Protein AF-A0AAP4CZW7-F1 (afdb_monomer_lite)

Radius of gyration: 19.4 Å; chains: 1; bounding box: 68×41×52 Å

Secondary structure (DSSP, 8-state):
-EEEEE-TTT--EEEEESS---EEETTS-EEE---SSSPEEEEETTPPTTSEEEEEETTEEEEEEPPPPSSTTBEEEEETTS-BPTTEEE-S---EEE----PEEPTTS-EE--SSPPPPEEEEEEEESSHHHHHHHHHHHTSSS-EEEEESS--TT---EEEEEEEEEEEE-GGG-EEEEEEEEE-SSSTT-EE-S--HHHHHTTT--S----HHHHHHHTS----

pLDDT: mean 90.28, std 7.02, range [62.41, 98.06]

Sequence (227 aa):
MLKSWIATHTGLPSFYSTNDIAIETENGRILNRATSTNPTIVSDALAVPGEVTVYLVGGQRVELVRPNASDKRGAVVMNSNGLGASGALLVNNSDETDWKSDVAISEVGYARWSLRKKPISGKSRILALNEASALEVVGVLESVGPVFIGPAVKTENVPLRCVIVNSVSRSRGRLGRVVFDVSWTESLLSASGAIPILRWEDWAHLGAGWQETTYLELLSQIAGMPA

Structure (mmCIF, N/CA/C/O backbone):
data_AF-A0AAP4CZW7-F1
#
_entry.id   AF-A0AAP4CZW7-F1
#
loop_
_atom_site.group_PDB
_atom_site.id
_atom_site.type_symbol
_atom_site.label_atom_id
_atom_site.label_alt_id
_atom_site.label_comp_id
_atom_site.label_asym_id
_atom_site.label_entity_id
_atom_site.label_seq_id
_atom_site.pdbx_PDB_ins_code
_atom_site.Cartn_x
_atom_site.Cartn_y
_atom_site.Cartn_z
_atom_site.occupancy
_atom_site.B_iso_or_equiv
_atom_site.auth_seq_id
_atom_site.auth_comp_id
_atom_site.auth_asym_id
_atom_site.auth_atom_id
_atom_site.pdbx_PDB_model_num
ATOM 1 N N . MET A 1 1 ? -17.762 4.325 20.107 1.00 83.19 1 MET A N 1
ATOM 2 C CA . MET A 1 1 ? -18.385 3.420 19.111 1.00 83.19 1 MET A CA 1
ATOM 3 C C . MET A 1 1 ? -17.310 2.993 18.130 1.00 83.19 1 MET A C 1
ATOM 5 O O . MET A 1 1 ? -16.580 3.873 17.698 1.00 83.19 1 MET A O 1
ATOM 9 N N . LEU A 1 2 ? -17.193 1.697 17.832 1.00 93.06 2 LEU A N 1
ATOM 10 C CA . LEU A 1 2 ? -16.204 1.139 16.904 1.00 93.06 2 LEU A CA 1
ATOM 11 C C . LEU A 1 2 ? -16.888 0.736 15.590 1.00 93.06 2 LEU A C 1
ATOM 13 O O . LEU A 1 2 ? -17.933 0.091 15.626 1.00 93.06 2 LEU A O 1
ATOM 17 N N . LYS A 1 3 ? -16.291 1.099 14.454 1.00 96.50 3 LYS A N 1
ATOM 18 C CA . LYS A 1 3 ? -16.715 0.709 13.107 1.00 96.50 3 LYS A CA 1
ATOM 19 C C . LYS A 1 3 ? -15.524 0.172 12.320 1.00 96.50 3 LYS A C 1
ATOM 21 O O . LYS A 1 3 ? -14.413 0.694 12.427 1.00 96.50 3 LYS A O 1
ATOM 26 N N . SER A 1 4 ? -15.774 -0.855 11.518 1.00 97.25 4 SER A N 1
ATOM 27 C CA . SER A 1 4 ? -14.785 -1.505 10.654 1.00 97.25 4 SER A CA 1
ATOM 28 C C . SER A 1 4 ? -15.462 -1.871 9.339 1.00 97.25 4 SER A C 1
ATOM 30 O O . SER A 1 4 ? -16.533 -2.475 9.363 1.00 97.25 4 SER A O 1
ATOM 32 N N . TRP A 1 5 ? -14.897 -1.472 8.203 1.00 97.88 5 TRP A N 1
ATOM 33 C CA . TRP A 1 5 ? -15.504 -1.710 6.890 1.00 97.88 5 TRP A CA 1
ATOM 34 C C . TRP A 1 5 ? -14.460 -1.658 5.772 1.00 97.88 5 TRP A C 1
ATOM 36 O O . TRP A 1 5 ? -13.290 -1.373 6.016 1.00 97.88 5 TRP A O 1
ATOM 46 N N . ILE A 1 6 ? -14.881 -1.944 4.541 1.00 97.94 6 ILE A N 1
ATOM 47 C CA . ILE A 1 6 ? -14.085 -1.698 3.337 1.00 97.94 6 ILE A CA 1
ATOM 48 C C . ILE A 1 6 ? -14.531 -0.366 2.737 1.00 97.94 6 ILE A C 1
ATOM 50 O O . ILE A 1 6 ? -15.689 -0.244 2.336 1.00 97.94 6 ILE A O 1
ATOM 54 N N . ALA A 1 7 ? -13.633 0.617 2.660 1.00 96.19 7 ALA A N 1
ATOM 55 C CA . ALA A 1 7 ? -13.942 1.914 2.076 1.00 96.19 7 ALA A CA 1
ATOM 56 C C . ALA A 1 7 ? -14.338 1.779 0.602 1.00 96.19 7 ALA A C 1
ATOM 58 O O . ALA A 1 7 ? -13.604 1.199 -0.196 1.00 96.19 7 ALA A O 1
ATOM 59 N N . THR A 1 8 ? -15.484 2.335 0.218 1.00 94.00 8 THR A N 1
ATOM 60 C CA . THR A 1 8 ? -16.065 2.137 -1.120 1.00 94.00 8 THR A CA 1
ATOM 61 C C . THR A 1 8 ? -15.243 2.747 -2.253 1.00 94.00 8 THR A C 1
ATOM 63 O O . THR A 1 8 ? -15.190 2.174 -3.338 1.00 94.00 8 THR A O 1
ATOM 66 N N . HIS A 1 9 ? -14.583 3.883 -2.019 1.00 90.31 9 HIS A N 1
ATOM 67 C CA . HIS A 1 9 ? -13.820 4.601 -3.046 1.00 90.31 9 HIS A CA 1
ATOM 68 C C . HIS A 1 9 ? -12.404 4.051 -3.258 1.00 90.31 9 HIS A C 1
ATOM 70 O O . HIS A 1 9 ? -11.894 4.095 -4.373 1.00 90.31 9 HIS A O 1
ATOM 76 N N . THR A 1 10 ? -11.767 3.518 -2.210 1.00 90.81 10 THR A N 1
ATOM 77 C CA . THR A 1 10 ? -10.380 3.004 -2.264 1.00 90.81 10 THR A CA 1
ATOM 78 C C . THR A 1 10 ? -10.281 1.480 -2.191 1.00 90.81 10 THR A C 1
ATOM 80 O O . THR A 1 10 ? -9.250 0.907 -2.548 1.00 90.81 10 THR A O 1
ATOM 83 N N . GLY A 1 11 ? -11.323 0.806 -1.703 1.00 93.12 11 GLY A N 1
ATOM 84 C CA . GLY A 1 11 ? -11.324 -0.626 -1.410 1.00 93.12 11 GLY A CA 1
ATOM 85 C C . GLY A 1 11 ? -10.486 -1.020 -0.189 1.00 93.12 11 GLY A C 1
ATOM 86 O O . GLY A 1 11 ? -10.251 -2.208 0.017 1.00 93.12 11 GLY A O 1
ATOM 87 N N . LEU A 1 12 ? -9.992 -0.066 0.605 1.00 95.88 12 LEU A N 1
ATOM 88 C CA . LEU A 1 12 ? -9.121 -0.357 1.745 1.00 95.88 12 LEU A CA 1
ATOM 89 C C . LEU A 1 12 ? -9.924 -0.755 2.991 1.00 95.88 12 LEU A C 1
ATOM 91 O O . LEU A 1 12 ? -10.982 -0.177 3.233 1.00 95.88 12 LEU A O 1
ATOM 95 N N . PRO A 1 13 ? -9.419 -1.685 3.821 1.00 97.56 13 PRO A N 1
ATOM 96 C CA . PRO A 1 13 ? -9.912 -1.866 5.180 1.00 97.56 13 PRO A CA 1
ATOM 97 C C . PRO A 1 13 ? -9.754 -0.575 5.979 1.00 97.56 13 PRO A C 1
ATOM 99 O O . PRO A 1 13 ? -8.665 -0.000 6.024 1.00 97.56 13 PRO A O 1
ATOM 102 N N . SER A 1 14 ? -10.839 -0.136 6.605 1.00 98.00 14 SER A N 1
ATOM 103 C CA . SER A 1 14 ? -10.951 1.148 7.286 1.00 98.00 14 SER A CA 1
ATOM 104 C C . SER A 1 14 ? -11.571 0.986 8.665 1.00 98.00 14 SER A C 1
ATOM 106 O O . SER A 1 14 ? -12.463 0.160 8.877 1.00 98.00 14 SER A O 1
ATOM 108 N N . PHE A 1 15 ? -11.102 1.806 9.601 1.00 97.62 15 PHE A N 1
ATOM 109 C CA . PHE A 1 15 ? -11.483 1.752 11.004 1.00 97.62 15 PHE A CA 1
ATOM 110 C C . PHE A 1 15 ? -11.806 3.145 11.524 1.00 97.62 15 PHE A C 1
ATOM 112 O O . PHE A 1 15 ? -11.070 4.103 11.281 1.00 97.62 15 PHE A O 1
ATOM 119 N N . TYR A 1 16 ? -12.888 3.230 12.290 1.00 96.75 16 TYR A N 1
ATOM 120 C CA . TYR A 1 16 ? -13.283 4.434 13.003 1.00 96.75 16 TYR A CA 1
ATOM 121 C C . TYR A 1 16 ? -13.638 4.096 14.447 1.00 96.75 16 TYR A C 1
ATOM 123 O O . TYR A 1 16 ? -14.411 3.173 14.708 1.00 96.75 16 TYR A O 1
ATOM 131 N N . SER A 1 17 ? -13.118 4.875 15.388 1.00 95.38 17 SER A N 1
ATOM 132 C CA . SER A 1 17 ? -13.526 4.834 16.784 1.00 95.38 17 SER A CA 1
ATOM 133 C C . SER A 1 17 ? -13.535 6.229 17.383 1.00 95.38 17 SER A C 1
ATOM 135 O O . SER A 1 17 ? -12.619 7.017 17.169 1.00 95.38 17 SER A O 1
ATOM 137 N N . THR A 1 18 ? -14.555 6.514 18.191 1.00 93.88 18 THR A N 1
ATOM 138 C CA . THR A 1 18 ? -14.654 7.768 18.960 1.00 93.88 18 THR A CA 1
ATOM 139 C C . THR A 1 18 ? -13.515 7.941 19.966 1.00 93.88 18 THR A C 1
ATOM 141 O O . THR A 1 18 ? -13.182 9.066 20.312 1.00 93.88 18 THR A O 1
ATOM 144 N N . ASN A 1 19 ? -12.936 6.832 20.429 1.00 94.00 19 ASN A N 1
ATOM 145 C CA . ASN A 1 19 ? -11.807 6.804 21.357 1.00 94.00 19 ASN A CA 1
ATOM 146 C C . ASN A 1 19 ? -10.552 6.332 20.623 1.00 94.00 19 ASN A C 1
ATOM 148 O O . ASN A 1 19 ? -10.671 5.585 19.646 1.00 94.00 19 ASN A O 1
ATOM 152 N N . ASP A 1 20 ? -9.377 6.681 21.142 1.00 94.94 20 ASP A N 1
ATOM 153 C CA . ASP A 1 20 ? -8.132 6.102 20.651 1.00 94.94 20 ASP A CA 1
ATOM 154 C C . ASP A 1 20 ? -8.063 4.610 21.008 1.00 94.94 20 ASP A C 1
ATOM 156 O O . ASP A 1 20 ? -8.219 4.230 22.171 1.00 94.94 20 ASP A O 1
ATOM 160 N N . ILE A 1 21 ? -7.880 3.752 20.007 1.00 95.25 21 ILE A N 1
ATOM 161 C CA . ILE A 1 21 ? -7.904 2.293 20.154 1.00 95.25 21 ILE A CA 1
ATOM 162 C C . ILE A 1 21 ? -6.740 1.634 19.425 1.00 95.25 21 ILE A C 1
ATOM 164 O O . ILE A 1 21 ? -6.344 2.039 18.331 1.00 95.25 21 ILE A O 1
ATOM 168 N N . ALA A 1 22 ? -6.193 0.582 20.031 1.00 95.38 22 ALA A N 1
ATOM 169 C CA . ALA A 1 22 ? -5.127 -0.182 19.410 1.00 95.38 22 ALA A CA 1
ATOM 170 C C . ALA A 1 22 ? -5.691 -0.967 18.221 1.00 95.38 22 ALA A C 1
ATOM 172 O O . ALA A 1 22 ? -6.762 -1.574 18.322 1.00 95.38 22 ALA A O 1
ATOM 173 N N . ILE A 1 23 ? -4.968 -0.932 17.105 1.00 96.62 23 ILE A N 1
ATOM 174 C CA . ILE A 1 23 ? -5.281 -1.694 15.900 1.00 96.62 23 ILE A CA 1
ATOM 175 C C . ILE A 1 23 ? -4.005 -2.397 15.474 1.00 96.62 23 ILE A C 1
ATOM 177 O O . ILE A 1 23 ? -3.027 -1.753 15.084 1.00 96.62 23 ILE A O 1
ATOM 181 N N . GLU A 1 24 ? -4.036 -3.717 15.516 1.00 96.25 24 GLU A N 1
ATOM 182 C CA . GLU A 1 24 ? -2.956 -4.575 15.050 1.00 96.25 24 GLU A CA 1
ATOM 183 C C . GLU A 1 24 ? -3.523 -5.691 14.181 1.00 96.25 24 GLU A C 1
ATOM 185 O O . GLU A 1 24 ? -4.645 -6.144 14.376 1.00 96.25 24 GLU A O 1
ATOM 190 N N . THR A 1 25 ? -2.773 -6.128 13.185 1.00 95.69 25 THR A N 1
ATOM 191 C CA . THR A 1 25 ? -3.096 -7.348 12.444 1.00 95.69 25 THR A CA 1
ATOM 192 C C . THR A 1 25 ? -2.590 -8.567 13.213 1.00 95.69 25 THR A C 1
ATOM 194 O O . THR A 1 25 ? -1.582 -8.469 13.910 1.00 95.69 25 THR A O 1
ATOM 197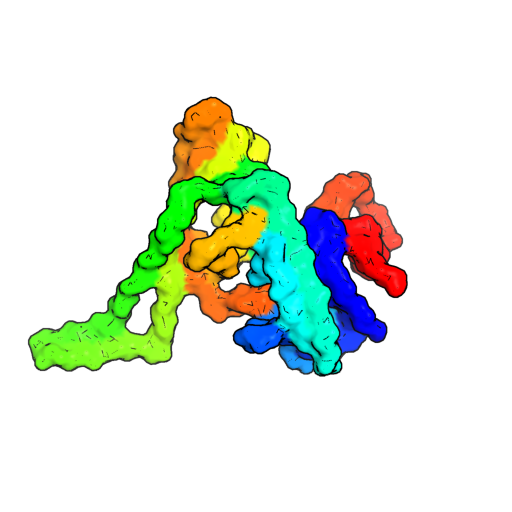 N N . GLU A 1 26 ? -3.178 -9.741 12.994 1.00 92.88 26 GLU A N 1
ATOM 198 C CA . GLU A 1 26 ? -2.764 -10.998 13.648 1.00 92.88 26 GLU A CA 1
ATOM 199 C C . GLU A 1 26 ? -1.293 -11.385 13.369 1.00 92.88 26 GLU A C 1
ATOM 201 O O . GLU A 1 26 ? -0.665 -12.073 14.167 1.00 92.88 26 GLU A O 1
ATOM 206 N N . ASN A 1 27 ? -0.697 -10.883 12.279 1.00 88.81 27 ASN A N 1
ATOM 207 C CA . ASN A 1 27 ? 0.725 -11.081 11.967 1.00 88.81 27 ASN A CA 1
ATOM 208 C C . ASN A 1 27 ? 1.684 -10.102 12.690 1.00 88.81 27 ASN A C 1
ATOM 210 O O . ASN A 1 27 ? 2.887 -10.122 12.432 1.00 88.81 27 ASN A O 1
ATOM 214 N N . GLY A 1 28 ? 1.168 -9.242 13.575 1.00 90.62 28 GLY A N 1
ATOM 215 C CA . GLY A 1 28 ? 1.950 -8.310 14.391 1.00 90.62 28 GLY A CA 1
ATOM 216 C C . GLY A 1 28 ? 2.189 -6.921 13.786 1.00 90.62 28 GLY A C 1
ATOM 217 O O . GLY A 1 28 ? 2.845 -6.095 14.426 1.00 90.62 28 GLY A O 1
ATOM 218 N N . ARG A 1 29 ? 1.674 -6.604 12.585 1.00 93.25 29 ARG A N 1
ATOM 219 C CA . ARG A 1 29 ? 1.712 -5.226 12.058 1.00 93.25 29 ARG A CA 1
ATOM 220 C C . ARG A 1 29 ? 0.767 -4.324 12.854 1.00 93.25 29 ARG A C 1
ATOM 222 O O . ARG A 1 29 ? -0.431 -4.574 12.929 1.00 93.25 29 ARG A O 1
ATOM 229 N N . ILE A 1 30 ? 1.304 -3.241 13.409 1.00 93.81 30 ILE A N 1
ATOM 230 C CA . ILE A 1 30 ? 0.540 -2.277 14.211 1.00 93.81 30 ILE A CA 1
ATOM 231 C C . ILE A 1 30 ? 0.140 -1.087 13.337 1.00 93.81 30 ILE A C 1
ATOM 233 O O . ILE A 1 30 ? 1.011 -0.357 12.863 1.00 93.81 30 ILE A O 1
ATOM 237 N N . LEU A 1 31 ? -1.165 -0.868 13.172 1.00 94.38 31 LEU A N 1
ATOM 238 C CA . LEU A 1 31 ? -1.737 0.298 12.490 1.00 94.38 31 LEU A CA 1
ATOM 239 C C . LEU A 1 31 ? -1.899 1.488 13.440 1.00 94.38 31 LEU A C 1
ATOM 241 O O . LEU A 1 31 ? -1.597 2.616 13.058 1.00 94.38 31 LEU A O 1
ATOM 245 N N . ASN A 1 32 ? -2.328 1.241 14.681 1.00 94.81 32 ASN A N 1
ATOM 246 C CA . ASN A 1 32 ? -2.452 2.267 15.714 1.00 94.81 32 ASN A CA 1
ATOM 247 C C . ASN A 1 32 ? -2.095 1.708 17.100 1.00 94.81 32 ASN A C 1
ATOM 249 O O . ASN A 1 32 ? -2.503 0.600 17.440 1.00 94.81 32 ASN A O 1
ATOM 253 N N . ARG A 1 33 ? -1.351 2.474 17.910 1.00 92.81 33 ARG A N 1
ATOM 254 C CA . ARG A 1 33 ? -0.876 2.055 19.248 1.00 92.81 33 ARG A CA 1
ATOM 255 C C . ARG A 1 33 ? -1.741 2.532 20.419 1.00 92.81 33 ARG A C 1
ATOM 257 O O . ARG A 1 33 ? -1.440 2.152 21.543 1.00 92.81 33 ARG A O 1
ATOM 264 N N . ALA A 1 34 ? -2.768 3.347 20.178 1.00 91.62 34 ALA A N 1
ATOM 265 C CA . ALA A 1 34 ? -3.558 3.998 21.228 1.00 91.62 34 ALA A CA 1
ATOM 266 C C . ALA A 1 34 ? -2.725 4.813 22.235 1.00 91.62 34 ALA A C 1
ATOM 268 O O . ALA A 1 34 ? -2.759 4.574 23.440 1.00 91.62 34 ALA A O 1
ATOM 269 N N . THR A 1 35 ? -1.926 5.758 21.741 1.00 90.31 35 THR A N 1
ATOM 270 C CA . THR A 1 35 ? -1.043 6.594 22.579 1.00 90.31 35 THR A CA 1
ATOM 271 C C . THR A 1 35 ? -1.583 8.003 22.824 1.00 90.31 35 THR A C 1
ATOM 273 O O . THR A 1 35 ? -0.885 8.835 23.399 1.00 90.31 35 THR A O 1
ATOM 276 N N . SER A 1 36 ? -2.784 8.310 22.343 1.00 88.06 36 SER A N 1
ATOM 277 C CA . SER A 1 36 ? -3.403 9.632 22.374 1.00 88.06 36 SER A CA 1
ATOM 278 C C . SER A 1 36 ? -4.827 9.577 22.937 1.00 88.06 36 SER A C 1
ATOM 280 O O . SER A 1 36 ? -5.344 8.523 23.292 1.00 88.06 36 SER A O 1
ATOM 282 N N . THR A 1 37 ? -5.472 10.738 23.031 1.00 87.00 37 THR A N 1
ATOM 283 C CA . THR A 1 37 ? -6.900 10.859 23.367 1.00 87.00 37 THR A CA 1
ATOM 284 C C . THR A 1 37 ? -7.768 11.136 22.139 1.00 87.00 37 THR A C 1
ATOM 286 O O . THR A 1 37 ? -8.968 11.360 22.278 1.00 87.00 37 THR A O 1
ATOM 289 N N . ASN A 1 38 ? -7.173 11.169 20.943 1.00 89.81 38 ASN A N 1
ATOM 290 C CA . ASN A 1 38 ? -7.880 11.512 19.716 1.00 89.81 38 ASN A CA 1
ATOM 291 C C . ASN A 1 38 ? -8.665 10.306 19.175 1.00 89.81 38 ASN A C 1
ATOM 293 O O . ASN A 1 38 ? -8.241 9.168 19.365 1.00 89.81 38 ASN A O 1
ATOM 297 N N . PRO A 1 39 ? -9.777 10.532 18.454 1.00 92.56 39 PRO A N 1
ATOM 298 C CA . PRO A 1 39 ? -10.467 9.465 17.738 1.00 92.56 39 PRO A CA 1
ATOM 299 C C . PRO A 1 39 ? -9.521 8.718 16.790 1.00 92.56 39 PRO A C 1
ATOM 301 O O . PRO A 1 39 ? -8.714 9.337 16.092 1.00 92.56 39 PRO A O 1
ATOM 304 N N . THR A 1 40 ? -9.644 7.394 16.716 1.00 94.88 40 THR A N 1
ATOM 305 C CA . THR A 1 40 ? -8.914 6.600 15.722 1.00 94.88 40 THR A CA 1
ATOM 306 C C . THR A 1 40 ? -9.658 6.632 14.396 1.00 94.88 40 THR A C 1
ATOM 308 O O . THR A 1 40 ? -10.812 6.210 14.332 1.00 94.88 40 THR A O 1
ATOM 311 N N . ILE A 1 41 ? -8.997 7.099 13.334 1.00 95.00 41 ILE A N 1
ATOM 312 C CA . ILE A 1 41 ? -9.547 7.107 11.975 1.00 95.00 41 ILE A CA 1
ATOM 313 C C . ILE A 1 41 ? -8.445 6.751 10.976 1.00 95.00 41 ILE A C 1
ATOM 315 O O . ILE A 1 41 ? -7.549 7.558 10.733 1.00 95.00 41 ILE A O 1
ATOM 319 N N . VAL A 1 42 ? -8.463 5.529 10.438 1.00 95.75 42 VAL A N 1
ATOM 320 C CA . VAL A 1 42 ? -7.329 4.997 9.663 1.00 95.75 42 VAL A CA 1
ATOM 321 C C . VAL A 1 42 ? -7.752 3.916 8.669 1.00 95.75 42 VAL A C 1
ATOM 323 O O . VAL A 1 42 ? -8.667 3.139 8.942 1.00 95.75 42 VAL A O 1
ATOM 326 N N . SER A 1 43 ? -7.055 3.853 7.537 1.00 97.00 43 SER A N 1
ATOM 327 C CA . SER A 1 43 ? -7.106 2.763 6.561 1.00 97.00 43 SER A CA 1
ATOM 328 C C . SER A 1 43 ? -5.790 1.990 6.510 1.00 97.00 43 SER A C 1
ATOM 330 O O . SER A 1 43 ? -4.724 2.540 6.790 1.00 97.00 43 SER A O 1
ATOM 332 N N . ASP A 1 44 ? -5.860 0.725 6.097 1.00 96.44 44 ASP A N 1
ATOM 333 C CA . ASP A 1 44 ? -4.700 -0.148 5.914 1.00 96.44 44 ASP A CA 1
ATOM 334 C C . ASP A 1 44 ? -4.301 -0.279 4.437 1.00 96.44 44 ASP A C 1
ATOM 336 O O . ASP A 1 44 ? -4.856 -1.079 3.680 1.00 96.44 44 ASP A O 1
ATOM 340 N N . ALA A 1 45 ? -3.286 0.481 4.030 1.00 95.12 45 ALA A N 1
ATOM 341 C CA . ALA A 1 45 ? -2.706 0.444 2.693 1.00 95.12 45 ALA A CA 1
ATOM 342 C C . ALA A 1 45 ? -2.027 -0.889 2.344 1.00 95.12 45 ALA A C 1
ATOM 344 O O . ALA A 1 45 ? -1.933 -1.227 1.162 1.00 95.12 45 ALA A O 1
ATOM 345 N N . LEU A 1 46 ? -1.544 -1.627 3.350 1.00 94.94 46 LEU A N 1
ATOM 346 C CA . LEU A 1 46 ? -0.788 -2.873 3.198 1.00 94.94 46 LEU A CA 1
ATOM 347 C C . LEU A 1 46 ? -1.667 -4.122 3.370 1.00 94.94 46 LEU A C 1
ATOM 349 O O . LEU A 1 46 ? -1.144 -5.237 3.464 1.00 94.94 46 LEU A O 1
ATOM 353 N N . ALA A 1 47 ? -2.990 -3.964 3.434 1.00 94.88 47 ALA A N 1
ATOM 354 C CA . ALA A 1 47 ? -3.917 -5.075 3.283 1.00 94.88 47 ALA A CA 1
ATOM 355 C C . ALA A 1 47 ? -3.770 -5.667 1.874 1.00 94.88 47 ALA A C 1
ATOM 357 O O . ALA A 1 47 ? -3.870 -4.945 0.871 1.00 94.88 47 ALA A O 1
ATOM 358 N N . VAL A 1 48 ? -3.503 -6.972 1.803 1.00 93.62 48 VAL A N 1
ATOM 359 C CA . VAL A 1 48 ? -3.254 -7.672 0.539 1.00 93.62 48 VAL A CA 1
ATOM 360 C C . VAL A 1 48 ? -4.582 -7.848 -0.209 1.00 93.62 48 VAL A C 1
ATOM 362 O O . VAL A 1 48 ? -5.530 -8.402 0.352 1.00 93.62 48 VAL A O 1
ATOM 365 N N . PRO A 1 49 ? -4.688 -7.388 -1.469 1.00 94.56 49 PRO A N 1
ATOM 366 C CA . PRO A 1 49 ? -5.885 -7.594 -2.279 1.00 94.56 49 PRO A CA 1
ATOM 367 C C . PRO A 1 49 ? -6.235 -9.079 -2.443 1.00 94.56 49 PRO A C 1
ATOM 369 O O . PRO A 1 49 ? -5.390 -9.897 -2.806 1.00 94.56 49 PRO A O 1
ATOM 372 N N . GLY A 1 50 ? -7.499 -9.414 -2.190 1.00 93.75 50 GLY A N 1
ATOM 373 C CA . GLY A 1 50 ? -8.046 -10.763 -2.319 1.00 93.75 50 GLY A CA 1
ATOM 374 C C . GLY A 1 50 ? -7.764 -11.695 -1.142 1.00 93.75 50 GLY A C 1
ATOM 375 O O . GLY A 1 50 ? -8.207 -12.841 -1.184 1.00 93.75 50 GLY A O 1
ATOM 376 N N . GLU A 1 51 ? -7.063 -11.235 -0.104 1.00 93.75 51 GLU A N 1
ATOM 377 C CA . GLU A 1 51 ? -6.786 -12.026 1.095 1.00 93.75 51 GLU A CA 1
ATOM 378 C C . GLU A 1 51 ? -7.527 -11.485 2.316 1.00 93.75 51 GLU A C 1
ATOM 380 O O . GLU A 1 51 ? -7.715 -10.277 2.481 1.00 93.75 51 GLU A O 1
ATOM 385 N N . VAL A 1 52 ? -7.945 -12.403 3.189 1.00 96.62 52 VAL A N 1
ATOM 386 C CA . VAL A 1 52 ? -8.495 -12.045 4.497 1.00 96.62 52 VAL A CA 1
ATOM 387 C C . VAL A 1 52 ? -7.364 -11.481 5.338 1.00 96.62 52 VAL A C 1
ATOM 389 O O . VAL A 1 52 ? -6.378 -12.165 5.608 1.00 96.62 52 VAL A O 1
ATOM 392 N N . THR A 1 53 ? -7.520 -10.235 5.772 1.00 96.88 53 THR A N 1
ATOM 393 C CA . THR A 1 53 ? -6.674 -9.653 6.807 1.00 96.88 53 THR A CA 1
ATOM 394 C C . THR A 1 53 ? -7.443 -9.674 8.120 1.00 96.88 53 THR A C 1
ATOM 396 O O . THR A 1 53 ? -8.564 -9.168 8.214 1.00 96.88 53 THR A O 1
ATOM 399 N N . VAL A 1 54 ? -6.839 -10.305 9.123 1.00 97.81 54 VAL A N 1
ATOM 400 C CA . VAL A 1 54 ? -7.386 -10.407 10.475 1.00 97.81 54 VAL A CA 1
ATOM 401 C C . VAL A 1 54 ? -6.783 -9.300 11.327 1.00 97.81 54 VAL A C 1
ATOM 403 O O . VAL A 1 54 ? -5.559 -9.177 11.418 1.00 97.81 54 VAL A O 1
ATOM 406 N N . TYR A 1 55 ? -7.648 -8.531 11.975 1.00 97.81 55 TYR A N 1
ATOM 407 C CA . TYR A 1 55 ? -7.309 -7.425 12.858 1.00 97.81 55 TYR A CA 1
ATOM 408 C C . TYR A 1 55 ? -7.767 -7.711 14.287 1.00 97.81 55 TYR A C 1
ATOM 410 O O . TYR A 1 55 ? -8.835 -8.278 14.505 1.00 97.81 55 TYR A O 1
ATOM 418 N N . LEU A 1 56 ? -6.982 -7.261 15.257 1.00 97.00 56 LEU A N 1
ATOM 419 C CA . LEU A 1 56 ? -7.362 -7.084 16.649 1.00 97.00 56 LEU A CA 1
ATOM 420 C C . LEU A 1 56 ? -7.570 -5.583 16.874 1.00 97.00 56 LEU A C 1
ATOM 422 O O . LEU A 1 56 ? -6.631 -4.788 16.857 1.00 97.00 56 LEU A O 1
ATOM 426 N N . VAL A 1 57 ? -8.831 -5.194 17.037 1.00 96.00 57 VAL A N 1
ATOM 427 C CA . VAL A 1 57 ? -9.287 -3.804 17.098 1.00 96.00 57 VAL A CA 1
ATOM 428 C C . VAL A 1 57 ? -9.862 -3.560 18.486 1.00 96.00 57 VAL A C 1
ATOM 430 O O . VAL A 1 57 ? -10.947 -4.039 18.810 1.00 96.00 57 VAL A O 1
ATOM 433 N N . GLY A 1 58 ? -9.103 -2.892 19.357 1.00 90.62 58 GLY A N 1
ATOM 434 C CA . GLY A 1 58 ? -9.479 -2.750 20.770 1.00 90.62 58 GLY A CA 1
ATOM 435 C C . GLY A 1 58 ? -9.708 -4.097 21.475 1.00 90.62 58 GLY A C 1
ATOM 436 O O . GLY A 1 58 ? -10.576 -4.200 22.338 1.00 90.62 58 GLY A O 1
ATOM 437 N N . GLY A 1 59 ? -8.979 -5.142 21.065 1.00 87.69 59 GLY A N 1
ATOM 438 C CA . GLY A 1 59 ? -9.125 -6.512 21.572 1.00 87.69 59 GLY A CA 1
ATOM 439 C C . GLY A 1 59 ? -10.209 -7.356 20.887 1.00 87.69 59 GLY A C 1
ATOM 440 O O . GLY A 1 59 ? -10.331 -8.539 21.196 1.00 87.69 59 GLY A O 1
ATOM 441 N N . GLN A 1 60 ? -10.980 -6.797 19.947 1.00 93.94 60 GLN A N 1
ATOM 442 C CA . GLN A 1 60 ? -11.959 -7.553 19.160 1.00 93.94 60 GLN A CA 1
ATOM 443 C C . GLN A 1 60 ? -11.355 -8.041 17.844 1.00 93.94 60 GLN A C 1
ATOM 445 O O . GLN A 1 60 ? -10.715 -7.274 17.127 1.00 93.94 60 GLN A O 1
ATOM 450 N N . ARG A 1 61 ? -11.590 -9.312 17.504 1.00 96.75 61 ARG A N 1
ATOM 451 C CA . ARG A 1 61 ? -11.183 -9.883 16.215 1.00 96.75 61 ARG A CA 1
ATOM 452 C C . ARG A 1 61 ? -12.128 -9.404 15.111 1.00 96.75 61 ARG A C 1
ATOM 454 O O . ARG A 1 61 ? -13.337 -9.598 15.217 1.00 96.75 61 ARG A O 1
ATOM 461 N N . VAL A 1 62 ? -11.576 -8.819 14.052 1.00 97.50 62 VAL A N 1
ATOM 462 C CA . VAL A 1 62 ? -12.300 -8.343 12.866 1.00 97.50 62 VAL A CA 1
ATOM 463 C C . VAL A 1 62 ? -11.609 -8.875 11.617 1.00 97.50 62 VAL A C 1
ATOM 465 O O . VAL A 1 62 ? -10.391 -8.786 11.496 1.00 97.50 62 VAL A O 1
ATOM 468 N N . GLU A 1 63 ? -12.379 -9.404 10.672 1.00 98.06 63 GLU A N 1
ATOM 469 C CA . GLU A 1 63 ? -11.860 -9.950 9.417 1.00 98.06 63 GLU A CA 1
ATOM 470 C C . GLU A 1 63 ? -12.369 -9.111 8.247 1.00 98.06 63 GLU A C 1
ATOM 472 O O . GLU A 1 63 ? -13.574 -8.918 8.087 1.00 98.06 63 GLU A O 1
ATOM 477 N N . LEU A 1 64 ? -11.447 -8.583 7.442 1.00 98.00 64 LEU A N 1
ATOM 478 C CA . LEU A 1 64 ? -11.760 -7.748 6.284 1.00 98.00 64 LEU A CA 1
ATOM 479 C C . LEU A 1 64 ? -10.980 -8.238 5.064 1.00 98.00 64 LEU A C 1
ATOM 481 O O . LEU A 1 64 ? -9.824 -8.644 5.172 1.00 98.00 64 LEU A O 1
ATOM 485 N N . VAL A 1 65 ? -11.613 -8.181 3.893 1.00 97.56 65 VAL A N 1
ATOM 486 C CA . VAL A 1 65 ? -11.006 -8.574 2.615 1.00 97.56 65 VAL A CA 1
ATOM 487 C C . VAL A 1 65 ? -10.961 -7.361 1.703 1.00 97.56 65 VAL A C 1
ATOM 489 O O . VAL A 1 65 ? -12.001 -6.856 1.279 1.00 97.56 65 VAL A O 1
ATOM 492 N N . ARG A 1 66 ? -9.751 -6.912 1.366 1.00 95.50 66 ARG A N 1
ATOM 493 C CA . ARG A 1 66 ? -9.558 -5.907 0.319 1.00 95.50 66 ARG A CA 1
ATOM 494 C C . ARG A 1 66 ? -9.956 -6.513 -1.036 1.00 95.50 66 ARG A C 1
ATOM 496 O O . ARG A 1 66 ? -9.427 -7.571 -1.378 1.00 95.50 66 ARG A O 1
ATOM 503 N N . PRO A 1 67 ? -10.833 -5.885 -1.835 1.00 94.44 67 PRO A N 1
ATOM 504 C CA . PRO A 1 67 ? -11.210 -6.414 -3.142 1.00 94.44 67 PRO A CA 1
ATOM 505 C C . PRO A 1 67 ? -10.016 -6.525 -4.101 1.00 94.44 67 PRO A C 1
ATOM 507 O O . PRO A 1 67 ? -9.114 -5.687 -4.090 1.00 94.44 67 PRO A O 1
ATOM 510 N N . ASN A 1 68 ? -10.036 -7.545 -4.962 1.00 93.81 68 ASN A N 1
ATOM 511 C CA . ASN A 1 68 ? -9.107 -7.645 -6.088 1.00 93.81 68 ASN A CA 1
ATOM 512 C C . ASN A 1 68 ? -9.410 -6.569 -7.138 1.00 93.81 68 ASN A C 1
ATOM 514 O O . ASN A 1 68 ? -10.571 -6.223 -7.370 1.00 93.81 68 ASN A O 1
ATOM 518 N N . ALA A 1 69 ? -8.378 -6.120 -7.851 1.00 90.12 69 ALA A N 1
ATOM 519 C CA . ALA A 1 69 ? -8.580 -5.423 -9.114 1.00 90.12 69 ALA A CA 1
ATOM 520 C C . ALA A 1 69 ? -9.242 -6.344 -10.153 1.00 90.12 69 ALA A C 1
ATOM 522 O O . ALA A 1 69 ? -9.062 -7.563 -10.148 1.00 90.12 69 ALA A O 1
ATOM 523 N N . SER A 1 70 ? -9.986 -5.741 -11.080 1.00 87.81 70 SER A N 1
ATOM 524 C CA . SER A 1 70 ? -10.640 -6.461 -12.176 1.00 87.81 70 SER A CA 1
ATOM 525 C C . SER A 1 70 ? -9.643 -7.039 -13.192 1.00 87.81 70 SER A C 1
ATOM 527 O O . SER A 1 70 ? -9.863 -8.135 -13.709 1.00 87.81 70 SER A O 1
ATOM 529 N N . ASP A 1 71 ? -8.531 -6.344 -13.465 1.00 89.50 71 ASP A N 1
ATOM 530 C CA . ASP A 1 71 ? -7.418 -6.874 -14.267 1.00 89.50 71 ASP A CA 1
ATOM 531 C C . ASP A 1 71 ? -6.456 -7.664 -13.365 1.00 89.50 71 ASP A C 1
ATOM 533 O O . ASP A 1 71 ? -5.935 -7.141 -12.379 1.00 89.50 71 ASP A O 1
ATOM 537 N N . LYS A 1 72 ? -6.155 -8.911 -13.748 1.00 87.69 72 LYS A N 1
ATOM 538 C CA . LYS A 1 72 ? -5.198 -9.792 -13.052 1.00 87.69 72 LYS A CA 1
ATOM 539 C C . LYS A 1 72 ? -3.780 -9.225 -12.966 1.00 87.69 72 LYS A C 1
ATOM 541 O O . LYS A 1 72 ? -2.997 -9.675 -12.139 1.00 87.69 72 LYS A O 1
ATOM 546 N N . ARG A 1 73 ? -3.434 -8.275 -13.836 1.00 89.19 73 ARG A N 1
ATOM 547 C CA . ARG A 1 73 ? -2.143 -7.572 -13.845 1.00 89.19 73 ARG A CA 1
ATOM 548 C C . ARG A 1 73 ? -2.221 -6.219 -13.150 1.00 89.19 73 ARG A C 1
ATOM 550 O O . ARG A 1 73 ? -1.268 -5.458 -13.254 1.00 89.19 73 ARG A O 1
ATOM 557 N N . GLY A 1 74 ? -3.346 -5.874 -12.524 1.00 92.38 74 GLY A N 1
ATOM 558 C CA . GLY A 1 74 ? -3.497 -4.606 -11.823 1.00 92.38 74 GLY A CA 1
ATOM 559 C C . GLY A 1 74 ? -2.363 -4.396 -10.820 1.00 92.38 74 GLY A C 1
ATOM 560 O O . GLY A 1 74 ? -1.911 -5.344 -10.176 1.00 92.38 74 GLY A O 1
ATOM 561 N N . ALA A 1 75 ? -1.896 -3.160 -10.702 1.00 93.25 75 ALA A N 1
ATOM 562 C CA . ALA A 1 75 ? -0.925 -2.754 -9.700 1.00 93.25 75 ALA A CA 1
ATOM 563 C C . ALA A 1 75 ? -1.602 -1.897 -8.633 1.00 93.25 75 ALA A C 1
ATOM 565 O O . ALA A 1 75 ? -2.431 -1.042 -8.938 1.00 93.25 75 ALA A O 1
ATOM 566 N N . VAL A 1 76 ? -1.204 -2.094 -7.381 1.00 94.19 76 VAL A N 1
ATOM 567 C CA . VAL A 1 76 ? -1.349 -1.067 -6.355 1.00 94.19 76 VAL A CA 1
ATOM 568 C C . VAL A 1 76 ? -0.149 -0.147 -6.512 1.00 94.19 76 VAL A C 1
ATOM 570 O O . VAL A 1 76 ? 0.985 -0.590 -6.355 1.00 94.19 76 VAL A O 1
ATOM 573 N N . VAL A 1 77 ? -0.404 1.111 -6.858 1.00 94.88 77 VAL A N 1
ATOM 574 C CA . VAL A 1 77 ? 0.586 2.193 -6.885 1.00 94.88 77 VAL A CA 1
ATOM 575 C C . VAL A 1 77 ? -0.069 3.361 -6.173 1.00 94.88 77 VAL A C 1
ATOM 577 O O . VAL A 1 77 ? -0.960 3.995 -6.734 1.00 94.88 77 VAL A O 1
ATOM 580 N N . MET A 1 78 ? 0.287 3.575 -4.910 1.00 94.12 78 MET A N 1
ATOM 581 C CA . MET A 1 78 ? -0.423 4.513 -4.039 1.00 94.12 78 MET A CA 1
ATOM 582 C C . MET A 1 78 ? 0.535 5.240 -3.104 1.00 94.12 78 MET A C 1
ATOM 584 O O . MET A 1 78 ? 1.423 4.609 -2.553 1.00 94.12 78 MET A O 1
ATOM 588 N N . ASN A 1 79 ? 0.376 6.540 -2.882 1.00 92.19 79 ASN A N 1
ATOM 589 C CA . ASN A 1 79 ? 1.237 7.262 -1.941 1.00 92.19 79 ASN A CA 1
ATOM 590 C C . ASN A 1 79 ? 0.805 7.076 -0.474 1.00 92.19 79 ASN A C 1
ATOM 592 O O . ASN A 1 79 ? -0.240 6.494 -0.172 1.00 92.19 79 ASN A O 1
ATOM 596 N N . SER A 1 80 ? 1.593 7.621 0.453 1.00 90.19 80 SER A N 1
ATOM 597 C CA . SER A 1 80 ? 1.324 7.585 1.897 1.00 90.19 80 SER A CA 1
ATOM 598 C C . SER A 1 80 ? 0.047 8.303 2.344 1.00 90.19 80 SER A C 1
ATOM 600 O O . SER A 1 80 ? -0.377 8.128 3.481 1.00 90.19 80 SER A O 1
ATOM 602 N N . ASN A 1 81 ? -0.576 9.097 1.473 1.00 88.88 81 ASN A N 1
ATOM 603 C CA . ASN A 1 81 ? -1.830 9.791 1.760 1.00 88.88 81 ASN A CA 1
ATOM 604 C C . ASN A 1 81 ? -3.052 9.044 1.203 1.00 88.88 81 ASN A C 1
ATOM 606 O O . ASN A 1 81 ? -4.172 9.499 1.411 1.00 88.88 81 ASN A O 1
ATOM 610 N N . GLY A 1 82 ? -2.856 7.928 0.493 1.00 87.50 82 GLY A N 1
ATOM 611 C CA . GLY A 1 82 ? -3.932 7.150 -0.124 1.00 87.50 82 GLY A CA 1
ATOM 612 C C . GLY A 1 82 ? -4.272 7.535 -1.568 1.00 87.50 82 GLY A C 1
ATOM 613 O O . GLY A 1 82 ? -5.222 6.989 -2.123 1.00 87.50 82 GLY A O 1
ATOM 614 N N . LEU A 1 83 ? -3.513 8.436 -2.210 1.00 89.06 83 LEU A N 1
ATOM 615 C CA . LEU A 1 83 ? -3.673 8.722 -3.643 1.00 89.06 83 LEU A CA 1
ATOM 616 C C . LEU A 1 83 ? -3.148 7.538 -4.445 1.00 89.06 83 LEU A C 1
ATOM 618 O O . LEU A 1 83 ? -1.946 7.277 -4.432 1.00 89.06 83 LEU A O 1
ATOM 622 N N . GLY A 1 84 ? -4.050 6.828 -5.117 1.00 89.75 84 GLY A N 1
ATOM 623 C CA . GLY A 1 84 ? -3.734 5.716 -6.006 1.00 89.75 84 GLY A CA 1
ATOM 624 C C . GLY A 1 84 ? -3.728 6.127 -7.475 1.00 89.75 84 GLY A C 1
ATOM 625 O O . GLY A 1 84 ? -4.483 7.009 -7.875 1.00 89.75 84 GLY A O 1
ATOM 626 N N . ALA A 1 85 ? -2.911 5.451 -8.281 1.00 90.56 85 ALA A N 1
ATOM 627 C CA . ALA A 1 85 ? -2.950 5.564 -9.733 1.00 90.56 85 ALA A CA 1
ATOM 628 C C . ALA A 1 85 ? -3.862 4.486 -10.335 1.00 90.56 85 ALA A C 1
ATOM 630 O O . ALA A 1 85 ? -3.612 3.283 -10.196 1.00 90.56 85 ALA A O 1
ATOM 631 N N . SER A 1 86 ? -4.918 4.911 -11.021 1.00 83.81 86 SER A N 1
ATOM 632 C CA . SER A 1 86 ? -5.850 4.027 -11.710 1.00 83.81 86 SER A CA 1
ATOM 633 C C . SER A 1 86 ? -5.263 3.536 -13.040 1.00 83.81 86 SER A C 1
ATOM 635 O O . SER A 1 86 ? -4.490 4.216 -13.716 1.00 83.81 86 SER A O 1
ATOM 637 N N . GLY A 1 87 ? -5.598 2.304 -13.432 1.00 81.88 87 GLY A N 1
ATOM 638 C CA . GLY A 1 87 ? -5.136 1.733 -14.705 1.00 81.88 87 GLY A CA 1
ATOM 639 C C . GLY A 1 87 ? -3.633 1.424 -14.773 1.00 81.88 87 GLY A C 1
ATOM 640 O O . GLY A 1 87 ? -3.112 1.172 -15.865 1.00 81.88 87 GLY A O 1
ATOM 641 N N . ALA A 1 88 ? -2.939 1.424 -13.631 1.00 89.12 88 ALA A N 1
ATOM 642 C CA . ALA A 1 88 ? -1.577 0.927 -13.510 1.00 89.12 88 ALA A CA 1
ATOM 643 C C . ALA A 1 88 ? -1.570 -0.607 -13.517 1.00 89.12 88 ALA A C 1
ATOM 645 O O . ALA A 1 88 ? -2.326 -1.256 -12.791 1.00 89.12 88 ALA A O 1
ATOM 646 N N . LEU A 1 89 ? -0.695 -1.192 -14.330 1.00 91.88 89 LEU A N 1
ATOM 647 C CA . LEU A 1 89 ? -0.450 -2.628 -14.371 1.00 91.88 89 LEU A CA 1
ATOM 648 C C . LEU A 1 89 ? 0.970 -2.937 -13.906 1.00 91.88 89 LEU A C 1
ATOM 650 O O . LEU A 1 89 ? 1.903 -2.208 -14.232 1.00 91.88 89 LEU A O 1
ATOM 654 N N . LEU A 1 90 ? 1.144 -4.051 -13.208 1.00 87.50 90 LEU A N 1
ATOM 655 C CA . LEU A 1 90 ? 2.443 -4.586 -12.833 1.00 87.50 90 LEU A CA 1
ATOM 656 C C . LEU A 1 90 ? 2.831 -5.648 -13.870 1.00 87.50 90 LEU A C 1
ATOM 658 O O . LEU A 1 90 ? 2.082 -6.597 -14.111 1.00 87.50 90 LEU A O 1
ATOM 662 N N . VAL A 1 91 ? 3.978 -5.487 -14.526 1.00 80.81 91 VAL A N 1
ATOM 663 C CA . VAL A 1 91 ? 4.408 -6.376 -15.623 1.00 80.81 91 VAL A CA 1
ATOM 664 C C . VAL A 1 91 ? 5.826 -6.858 -15.392 1.00 80.81 91 VAL A C 1
ATOM 666 O O . VAL A 1 91 ? 6.650 -6.106 -14.892 1.00 80.81 91 VAL A O 1
ATOM 669 N N . ASN A 1 92 ? 6.121 -8.094 -15.808 1.00 66.94 92 ASN A N 1
ATOM 670 C CA . ASN A 1 92 ? 7.407 -8.752 -15.549 1.00 66.94 92 ASN A CA 1
ATOM 671 C C . ASN A 1 92 ? 7.779 -8.694 -14.062 1.00 66.94 92 ASN A C 1
ATOM 673 O O . ASN A 1 92 ? 8.877 -8.281 -13.698 1.00 66.94 92 ASN A O 1
ATOM 677 N N . ASN A 1 93 ? 6.828 -9.075 -13.211 1.00 62.41 93 ASN A N 1
ATOM 678 C CA . ASN A 1 93 ? 6.975 -9.038 -11.766 1.00 62.41 93 ASN A CA 1
ATOM 679 C C . ASN A 1 93 ? 7.832 -10.208 -11.262 1.00 62.41 93 ASN A C 1
ATOM 681 O O . ASN A 1 93 ? 7.370 -11.034 -10.484 1.00 62.41 93 ASN A O 1
ATOM 685 N N . SER A 1 94 ? 9.080 -10.283 -11.728 1.00 72.44 94 SER A N 1
ATOM 686 C CA . SER A 1 94 ? 10.090 -11.204 -11.195 1.00 72.44 94 SER A CA 1
ATOM 687 C C . SER A 1 94 ? 10.488 -10.864 -9.758 1.00 72.44 94 SER A C 1
ATOM 689 O O . SER A 1 94 ? 11.362 -11.531 -9.217 1.00 72.44 94 SER A O 1
ATOM 691 N N . ASP A 1 95 ? 9.884 -9.815 -9.187 1.00 79.62 95 ASP A N 1
ATOM 692 C CA . ASP A 1 95 ? 10.125 -9.327 -7.840 1.00 79.62 95 ASP A CA 1
ATOM 693 C C . ASP A 1 95 ? 11.622 -9.182 -7.551 1.00 79.62 95 ASP A C 1
ATOM 695 O O . ASP A 1 95 ? 12.167 -9.776 -6.625 1.00 79.62 95 ASP A O 1
ATOM 699 N N . GLU A 1 96 ? 12.319 -8.453 -8.432 1.00 85.19 96 GLU A N 1
ATOM 700 C CA . GLU A 1 96 ? 13.771 -8.310 -8.349 1.00 85.19 96 GLU A CA 1
ATOM 701 C C . GLU A 1 96 ? 14.123 -7.524 -7.085 1.00 85.19 96 GLU A C 1
ATOM 703 O O . GLU A 1 96 ? 14.031 -6.293 -7.051 1.00 85.19 96 GLU A O 1
ATOM 708 N N . THR A 1 97 ? 14.531 -8.255 -6.051 1.00 87.38 97 THR A N 1
ATOM 709 C CA . THR A 1 97 ? 15.054 -7.711 -4.802 1.00 87.38 97 THR A CA 1
ATOM 710 C C . THR A 1 97 ? 16.559 -7.912 -4.723 1.00 87.38 97 THR A C 1
ATOM 712 O O . THR A 1 97 ? 17.061 -8.996 -5.016 1.00 87.38 97 THR A O 1
ATOM 715 N N . ASP A 1 98 ? 17.264 -6.893 -4.252 1.00 87.88 98 ASP A N 1
ATOM 716 C CA . ASP A 1 98 ? 18.685 -6.943 -3.939 1.00 87.88 98 ASP A CA 1
ATOM 717 C C . ASP A 1 98 ? 18.931 -6.435 -2.514 1.00 87.88 98 ASP A C 1
ATOM 719 O O . ASP A 1 98 ? 18.239 -5.552 -1.991 1.00 87.88 98 ASP A O 1
ATOM 723 N N . TRP A 1 99 ? 19.950 -6.997 -1.874 1.00 89.88 99 TRP A N 1
ATOM 724 C CA . TRP A 1 99 ? 20.416 -6.557 -0.573 1.00 89.88 99 TRP A CA 1
ATOM 725 C C . TRP A 1 99 ? 21.935 -6.617 -0.526 1.00 89.88 99 TRP A C 1
ATOM 727 O O . TRP A 1 99 ? 22.554 -7.667 -0.700 1.00 89.88 99 TRP A O 1
ATOM 737 N N . LYS A 1 100 ? 22.544 -5.473 -0.211 1.00 84.06 100 LYS A N 1
ATOM 738 C CA . LYS A 1 100 ? 23.990 -5.356 -0.056 1.00 84.06 100 LYS A CA 1
ATOM 739 C C . LYS A 1 100 ? 24.354 -5.068 1.395 1.00 84.06 100 LYS A C 1
ATOM 741 O O . LYS A 1 100 ? 24.025 -4.001 1.921 1.00 84.06 100 LYS A O 1
ATOM 746 N N . SER A 1 101 ? 25.110 -5.986 2.000 1.00 79.50 101 SER A N 1
ATOM 747 C CA . SER A 1 101 ? 25.729 -5.791 3.316 1.00 79.50 101 SER A CA 1
ATOM 748 C C . SER A 1 101 ? 26.590 -4.522 3.343 1.00 79.50 101 SER A C 1
ATOM 750 O O . SER A 1 101 ? 27.279 -4.201 2.374 1.00 79.50 101 SER A O 1
ATOM 752 N N . ASP A 1 102 ? 26.567 -3.792 4.457 1.00 82.06 102 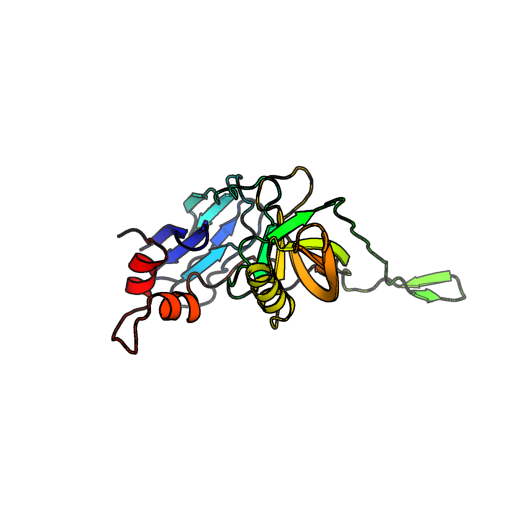ASP A N 1
ATOM 753 C CA . ASP A 1 102 ? 27.481 -2.676 4.733 1.00 82.06 102 ASP A CA 1
ATOM 754 C C . ASP A 1 102 ? 28.664 -3.057 5.610 1.00 82.06 102 ASP A C 1
ATOM 756 O O . ASP A 1 102 ? 29.289 -2.186 6.217 1.00 82.06 102 ASP A O 1
ATOM 760 N N . VAL A 1 103 ? 28.977 -4.350 5.664 1.00 87.62 103 VAL A N 1
ATOM 761 C CA . VAL A 1 103 ? 30.158 -4.819 6.370 1.00 87.62 103 VAL A CA 1
ATOM 762 C C . VAL A 1 103 ? 31.397 -4.093 5.844 1.00 87.62 103 VAL A C 1
ATOM 764 O O . VAL A 1 103 ? 31.743 -4.167 4.664 1.00 87.62 103 VAL A O 1
ATOM 767 N N . ALA A 1 104 ? 32.057 -3.363 6.735 1.00 86.88 104 ALA A N 1
ATOM 768 C CA . ALA A 1 104 ? 33.360 -2.786 6.467 1.00 86.88 104 ALA A CA 1
ATOM 769 C C . ALA A 1 104 ? 34.408 -3.822 6.868 1.00 86.88 104 ALA A C 1
ATOM 771 O O . ALA A 1 104 ? 34.461 -4.224 8.031 1.00 86.88 104 ALA A O 1
ATOM 772 N N . ILE A 1 105 ? 35.210 -4.273 5.907 1.00 89.12 105 ILE A N 1
ATOM 773 C CA . ILE A 1 105 ? 36.309 -5.209 6.146 1.00 89.12 105 ILE A CA 1
ATOM 774 C C . ILE A 1 105 ? 37.602 -4.394 6.150 1.00 89.12 105 ILE A C 1
ATOM 776 O O . ILE A 1 105 ? 37.881 -3.682 5.187 1.00 89.12 105 ILE A O 1
ATOM 780 N N . SER A 1 106 ? 38.356 -4.445 7.247 1.00 88.69 106 SER A N 1
ATOM 781 C CA . SER A 1 106 ? 39.663 -3.791 7.338 1.00 88.69 106 SER A CA 1
ATOM 782 C C . SER A 1 106 ? 40.724 -4.561 6.550 1.00 88.69 106 SER A C 1
ATOM 784 O O . SER A 1 106 ? 40.567 -5.750 6.277 1.00 88.69 106 SER A O 1
ATOM 786 N N . GLU A 1 107 ? 41.848 -3.910 6.246 1.00 87.75 107 GLU A N 1
ATOM 787 C CA . GLU A 1 107 ? 42.985 -4.544 5.555 1.00 87.75 107 GLU A CA 1
ATOM 788 C C . GLU A 1 107 ? 43.563 -5.748 6.320 1.00 87.75 107 GLU A C 1
ATOM 790 O O . GLU A 1 107 ? 44.127 -6.655 5.719 1.00 87.75 107 GLU A O 1
ATOM 795 N N . VAL A 1 108 ? 43.371 -5.789 7.644 1.00 90.88 108 VAL A N 1
ATOM 796 C CA . VAL A 1 108 ? 43.832 -6.873 8.529 1.00 90.88 108 VAL A CA 1
ATOM 797 C C . VAL A 1 108 ? 42.774 -7.982 8.697 1.00 90.88 108 VAL A C 1
ATOM 799 O O . VAL A 1 108 ? 42.962 -8.909 9.477 1.00 90.88 108 VAL A O 1
ATOM 802 N N . GLY A 1 109 ? 41.643 -7.897 7.986 1.00 88.38 109 GLY A N 1
ATOM 803 C CA . GLY A 1 109 ? 40.601 -8.931 7.957 1.00 88.38 109 GLY A CA 1
ATOM 804 C C . GLY A 1 109 ? 39.510 -8.812 9.027 1.00 88.38 109 GLY A C 1
ATOM 805 O O . GLY A 1 109 ? 38.668 -9.703 9.134 1.00 88.38 109 GLY A O 1
ATOM 806 N N . TYR A 1 110 ? 39.467 -7.726 9.807 1.00 90.12 110 TYR A N 1
ATOM 807 C CA . TYR A 1 110 ? 38.370 -7.502 10.754 1.00 90.12 110 TYR A CA 1
ATOM 808 C C . TYR A 1 110 ? 37.118 -7.014 10.026 1.00 90.12 110 TYR A C 1
ATOM 810 O O . TYR A 1 110 ? 37.167 -6.027 9.296 1.00 90.12 110 TYR A O 1
ATOM 818 N N . ALA A 1 111 ? 35.985 -7.665 10.277 1.00 92.12 111 ALA A N 1
ATOM 819 C CA . ALA A 1 111 ? 34.684 -7.262 9.760 1.00 92.12 111 ALA A CA 1
ATOM 820 C C . ALA A 1 111 ? 33.910 -6.443 10.804 1.00 92.12 111 ALA A C 1
ATOM 822 O O . ALA A 1 111 ? 33.784 -6.846 11.962 1.00 92.12 111 ALA A O 1
ATOM 823 N N . ARG A 1 112 ? 33.363 -5.296 10.390 1.00 88.75 112 ARG A N 1
ATOM 824 C CA . ARG A 1 112 ? 32.457 -4.472 11.195 1.00 88.75 112 ARG A CA 1
ATOM 825 C C . ARG A 1 112 ? 31.108 -4.357 10.505 1.00 88.75 112 ARG A C 1
ATOM 827 O O . ARG A 1 112 ? 31.002 -3.742 9.448 1.00 88.75 112 ARG A O 1
ATOM 834 N N . TRP A 1 113 ? 30.078 -4.903 11.136 1.00 89.56 113 TRP A N 1
ATOM 835 C CA . TRP A 1 113 ? 28.692 -4.769 10.696 1.00 89.56 113 TRP A CA 1
ATOM 836 C C . TRP A 1 113 ? 28.090 -3.461 11.203 1.00 89.56 113 TRP A C 1
ATOM 838 O O . TRP A 1 113 ? 28.437 -2.980 12.286 1.00 89.56 113 TRP A O 1
ATOM 848 N N . SER A 1 114 ? 27.175 -2.880 10.432 1.00 84.69 114 SER A N 1
ATOM 849 C CA . SER A 1 114 ? 26.367 -1.771 10.922 1.00 84.69 114 SER A CA 1
ATOM 850 C C . SER A 1 114 ? 25.422 -2.223 12.029 1.00 84.69 114 SER A C 1
ATOM 852 O O . SER A 1 114 ? 24.873 -3.323 12.006 1.00 84.69 114 SER A O 1
ATOM 854 N N . LEU A 1 115 ? 25.186 -1.327 12.987 1.00 84.88 115 LEU A N 1
ATOM 855 C CA . LEU A 1 115 ? 24.175 -1.516 14.028 1.00 84.88 115 LEU A CA 1
ATOM 856 C C . LEU A 1 115 ? 22.745 -1.409 13.476 1.00 84.88 115 LEU A C 1
ATOM 858 O O . LEU A 1 115 ? 21.787 -1.740 14.172 1.00 84.88 115 LEU A O 1
ATOM 862 N N . ARG A 1 116 ? 22.583 -0.916 12.242 1.00 82.75 116 ARG A N 1
ATOM 863 C CA . ARG A 1 116 ? 21.285 -0.763 11.585 1.00 82.75 116 ARG A CA 1
ATOM 864 C C . ARG A 1 116 ? 21.158 -1.781 10.466 1.00 82.75 116 ARG A C 1
ATOM 866 O O . ARG A 1 116 ? 22.032 -1.878 9.609 1.00 82.75 116 ARG A O 1
ATOM 873 N N . LYS A 1 117 ? 20.030 -2.491 10.439 1.00 80.81 117 LYS A N 1
ATOM 874 C CA . LYS A 1 117 ? 19.675 -3.328 9.294 1.00 80.81 117 LYS A CA 1
ATOM 875 C C . LYS A 1 117 ? 19.496 -2.441 8.069 1.00 80.81 117 LYS A C 1
ATOM 877 O O . LYS A 1 117 ? 18.772 -1.447 8.123 1.00 80.81 117 LYS A O 1
ATOM 882 N N . LYS A 1 118 ? 20.139 -2.819 6.968 1.00 84.38 118 LYS A N 1
ATOM 883 C CA . LYS A 1 118 ? 19.880 -2.185 5.682 1.00 84.38 118 LYS A CA 1
ATOM 884 C C . LYS A 1 118 ? 18.541 -2.654 5.118 1.00 84.38 118 LYS A C 1
ATOM 886 O O . LYS A 1 118 ? 18.302 -3.863 5.129 1.00 84.38 118 LYS A O 1
ATOM 891 N N . PRO A 1 119 ? 17.697 -1.728 4.636 1.00 88.62 119 PRO A N 1
ATOM 892 C CA . PRO A 1 119 ? 16.472 -2.090 3.943 1.00 88.62 119 PRO A CA 1
ATOM 893 C C . PRO A 1 119 ? 16.780 -2.820 2.633 1.00 88.62 119 PRO A C 1
ATOM 895 O O . PRO A 1 119 ? 17.835 -2.619 2.023 1.00 88.62 119 PRO A O 1
ATOM 898 N N . ILE A 1 120 ? 15.845 -3.667 2.211 1.00 91.56 120 ILE A N 1
ATOM 899 C CA . ILE A 1 120 ? 15.885 -4.337 0.911 1.00 91.56 120 ILE A CA 1
ATOM 900 C C . ILE A 1 120 ? 15.655 -3.286 -0.175 1.00 91.56 120 ILE A C 1
ATOM 902 O O . ILE A 1 120 ? 14.834 -2.384 -0.012 1.00 91.56 120 ILE A O 1
ATOM 906 N N . SER A 1 121 ? 16.405 -3.378 -1.266 1.00 93.94 121 SER A N 1
ATOM 907 C CA . SER A 1 121 ? 16.165 -2.585 -2.471 1.00 93.94 121 SER A CA 1
ATOM 908 C C . SER A 1 121 ? 15.570 -3.471 -3.552 1.00 93.94 121 SER A C 1
ATOM 910 O O . SER A 1 121 ? 15.700 -4.692 -3.504 1.00 93.94 121 SER A O 1
ATOM 912 N N . GLY A 1 122 ? 14.928 -2.874 -4.542 1.00 93.69 122 GLY A N 1
ATOM 913 C CA . GLY A 1 122 ? 14.385 -3.644 -5.645 1.00 93.69 122 GLY A CA 1
ATOM 914 C C . GLY A 1 122 ? 13.955 -2.792 -6.817 1.00 93.69 122 GLY A C 1
ATOM 915 O O . GLY A 1 122 ? 14.149 -1.569 -6.840 1.00 93.69 122 GLY A O 1
ATOM 916 N N . LYS A 1 123 ? 13.391 -3.468 -7.815 1.00 93.94 123 LYS A N 1
ATOM 917 C CA . LYS A 1 123 ? 12.858 -2.840 -9.019 1.00 93.94 123 LYS A CA 1
ATOM 918 C C . LYS A 1 123 ? 11.454 -3.332 -9.309 1.00 93.94 123 LYS A C 1
ATOM 920 O O . LYS A 1 123 ? 11.159 -4.517 -9.201 1.00 93.94 123 LYS A O 1
ATOM 925 N N . SER A 1 124 ? 10.616 -2.410 -9.758 1.00 93.44 124 SER A N 1
ATOM 926 C CA . SER A 1 124 ? 9.274 -2.707 -10.246 1.00 93.44 124 SER A CA 1
ATOM 927 C C . SER A 1 124 ? 9.074 -2.079 -11.613 1.00 93.44 124 SER A C 1
ATOM 929 O O . SER A 1 124 ? 9.480 -0.942 -11.849 1.00 93.44 124 SER A O 1
ATOM 931 N N . ARG A 1 125 ? 8.398 -2.805 -12.503 1.00 94.31 125 ARG A N 1
ATOM 932 C CA . ARG A 1 125 ? 7.959 -2.278 -13.792 1.00 94.31 125 ARG A CA 1
ATOM 933 C C . ARG A 1 125 ? 6.452 -2.071 -13.785 1.00 94.31 125 ARG A C 1
ATOM 935 O O . ARG A 1 125 ? 5.679 -3.025 -13.677 1.00 94.31 125 ARG A O 1
ATOM 942 N N . ILE A 1 126 ? 6.055 -0.815 -13.939 1.00 94.81 126 ILE A N 1
ATOM 943 C CA . ILE A 1 126 ? 4.661 -0.385 -14.005 1.00 94.81 126 ILE A CA 1
ATOM 944 C C . ILE A 1 126 ? 4.340 0.010 -15.446 1.00 94.81 126 ILE A C 1
ATOM 946 O O . ILE A 1 126 ? 5.131 0.659 -16.129 1.00 94.81 126 ILE A O 1
ATOM 950 N N . LEU A 1 127 ? 3.168 -0.381 -15.923 1.00 94.88 127 LEU A N 1
ATOM 951 C CA . LEU A 1 127 ? 2.650 -0.036 -17.238 1.00 94.88 127 LEU A CA 1
ATOM 952 C C . LEU A 1 127 ? 1.340 0.722 -17.072 1.00 94.88 127 LEU A C 1
ATOM 954 O O . LEU A 1 127 ? 0.366 0.171 -16.567 1.00 94.88 127 LEU A O 1
ATOM 958 N N . ALA A 1 128 ? 1.305 1.962 -17.541 1.00 94.50 128 ALA A N 1
ATOM 959 C CA . ALA A 1 128 ? 0.071 2.721 -17.665 1.00 94.50 128 ALA A CA 1
ATOM 960 C C . ALA A 1 128 ? -0.570 2.448 -19.031 1.00 94.50 128 ALA A C 1
ATOM 962 O O . ALA A 1 128 ? 0.103 2.459 -20.070 1.00 94.50 128 ALA A O 1
ATOM 963 N N . LEU A 1 129 ? -1.878 2.190 -19.030 1.00 90.69 129 LEU A N 1
ATOM 964 C CA . LEU A 1 129 ? -2.624 1.812 -20.233 1.00 90.69 129 LEU A CA 1
ATOM 965 C C . LEU A 1 129 ? -2.810 2.959 -21.234 1.00 90.69 129 LEU A C 1
ATOM 967 O O . LEU A 1 129 ? -2.943 2.699 -22.428 1.00 90.69 129 LEU A O 1
ATOM 971 N N . ASN A 1 130 ? -2.818 4.201 -20.760 1.00 91.06 130 ASN A N 1
ATOM 972 C CA . ASN A 1 130 ? -2.973 5.413 -21.557 1.00 91.06 130 ASN A CA 1
ATOM 973 C C . ASN A 1 130 ? -2.240 6.588 -20.877 1.00 91.06 130 ASN A C 1
ATOM 975 O O . ASN A 1 130 ? -1.710 6.441 -19.775 1.00 91.06 130 ASN A O 1
ATOM 979 N N . GLU A 1 131 ? -2.202 7.750 -21.535 1.00 90.00 131 GLU A N 1
ATOM 980 C CA . GLU A 1 131 ? -1.498 8.933 -21.020 1.00 90.00 131 GLU A CA 1
ATOM 981 C C . GLU A 1 131 ? -2.135 9.495 -19.735 1.00 90.00 131 GLU A C 1
ATOM 983 O O . GLU A 1 131 ? -1.409 9.964 -18.868 1.00 90.00 131 GLU A O 1
ATOM 988 N N . ALA A 1 132 ? -3.459 9.396 -19.559 1.00 91.62 132 ALA A N 1
ATOM 989 C CA . ALA A 1 132 ? -4.127 9.871 -18.343 1.00 91.62 132 ALA A CA 1
ATOM 990 C C . ALA A 1 132 ? -3.701 9.050 -17.112 1.00 91.62 132 ALA A C 1
ATOM 992 O O . ALA A 1 132 ? -3.210 9.614 -16.138 1.00 91.62 132 ALA A O 1
ATOM 993 N N . SER A 1 133 ? -3.747 7.717 -17.201 1.00 92.00 133 SER A N 1
ATOM 994 C CA . SER A 1 133 ? -3.203 6.828 -16.164 1.00 92.00 133 SER A CA 1
ATOM 995 C C . SER A 1 133 ? -1.700 7.038 -15.956 1.00 92.00 133 SER A C 1
ATOM 997 O O . SER A 1 133 ? -1.195 6.873 -14.850 1.00 92.00 133 SER A O 1
ATOM 999 N N . ALA A 1 134 ? -0.955 7.406 -17.005 1.00 93.94 134 ALA A N 1
ATOM 1000 C CA . ALA A 1 134 ? 0.469 7.700 -16.877 1.00 93.94 134 ALA A CA 1
ATOM 1001 C C . ALA A 1 134 ? 0.718 8.957 -16.032 1.00 93.94 134 ALA A C 1
ATOM 1003 O O . ALA A 1 134 ? 1.652 8.958 -15.235 1.00 93.94 134 ALA A O 1
ATOM 1004 N N . LEU A 1 135 ? -0.118 9.992 -16.167 1.00 93.38 135 LEU A N 1
ATOM 1005 C CA . LEU A 1 135 ? -0.052 11.191 -15.327 1.00 93.38 135 LEU A CA 1
ATOM 1006 C C . LEU A 1 135 ? -0.370 10.874 -13.862 1.00 93.38 135 LEU A C 1
ATOM 1008 O O . LEU A 1 135 ? 0.317 11.373 -12.976 1.00 93.38 135 LEU A O 1
ATOM 1012 N N . GLU A 1 136 ? -1.344 10.000 -13.601 1.00 93.62 136 GLU A N 1
ATOM 1013 C CA . GLU A 1 136 ? -1.646 9.546 -12.238 1.00 93.62 136 GLU A CA 1
ATOM 1014 C C . GLU A 1 136 ? -0.471 8.775 -11.619 1.00 93.62 136 GLU A C 1
ATOM 1016 O O . GLU A 1 136 ? -0.080 9.045 -10.484 1.00 93.62 136 GLU A O 1
ATOM 1021 N N . VAL A 1 137 ? 0.148 7.858 -12.377 1.00 95.50 137 VAL A N 1
ATOM 1022 C CA . VAL A 1 137 ? 1.345 7.125 -11.925 1.00 95.50 137 VAL A CA 1
ATOM 1023 C C . VAL A 1 137 ? 2.490 8.089 -11.616 1.00 95.50 137 VAL A C 1
ATOM 1025 O O . VAL A 1 137 ? 3.134 7.941 -10.581 1.00 95.50 137 VAL A O 1
ATOM 1028 N N . VAL A 1 138 ? 2.730 9.090 -12.470 1.00 95.00 138 VAL A N 1
ATOM 1029 C CA . VAL A 1 138 ? 3.739 10.133 -12.217 1.00 95.00 138 VAL A CA 1
ATOM 1030 C C . VAL A 1 138 ? 3.424 10.886 -10.927 1.00 95.00 138 VAL A C 1
ATOM 1032 O O . VAL A 1 138 ? 4.291 10.973 -10.063 1.00 95.00 138 VAL A O 1
ATOM 1035 N N . GLY A 1 139 ? 2.182 11.343 -10.746 1.00 92.75 139 GLY A N 1
ATOM 1036 C CA . GLY A 1 139 ? 1.770 12.070 -9.542 1.00 92.75 139 GLY A CA 1
ATOM 1037 C C . GLY A 1 139 ? 1.988 11.277 -8.250 1.00 92.75 139 GLY A C 1
ATOM 1038 O O . GLY A 1 139 ? 2.394 11.844 -7.237 1.00 92.75 139 GLY A O 1
ATOM 1039 N N . VAL A 1 140 ? 1.785 9.956 -8.282 1.00 95.06 140 VAL A N 1
ATOM 1040 C CA . VAL A 1 140 ? 2.083 9.083 -7.138 1.00 95.06 140 VAL A CA 1
ATOM 1041 C C . VAL A 1 140 ? 3.588 8.896 -6.941 1.00 95.06 140 VAL A C 1
ATOM 1043 O O . VAL A 1 140 ? 4.073 9.030 -5.818 1.00 95.06 140 VAL A O 1
ATOM 1046 N N . LEU A 1 141 ? 4.336 8.581 -8.000 1.00 94.62 141 LEU A N 1
ATOM 1047 C CA . LEU A 1 141 ? 5.766 8.270 -7.900 1.00 94.62 141 LEU A CA 1
ATOM 1048 C C . LEU A 1 141 ? 6.633 9.491 -7.559 1.00 94.62 141 LEU A C 1
ATOM 1050 O O . LEU A 1 141 ? 7.690 9.322 -6.957 1.00 94.62 141 LEU A O 1
ATOM 1054 N N . GLU A 1 142 ? 6.196 10.696 -7.926 1.00 92.81 142 GLU A N 1
ATOM 1055 C CA . GLU A 1 142 ? 6.860 11.964 -7.590 1.00 92.81 142 GLU A CA 1
ATOM 1056 C C . GLU A 1 142 ? 6.392 12.549 -6.247 1.00 92.81 142 GLU A C 1
ATOM 1058 O O . GLU A 1 142 ? 6.907 13.577 -5.802 1.00 92.81 142 GLU A O 1
ATOM 1063 N N . SER A 1 143 ? 5.422 11.913 -5.580 1.00 90.31 143 SER A N 1
ATOM 1064 C CA . SER A 1 143 ? 4.911 12.406 -4.303 1.00 90.31 143 SER A CA 1
ATOM 1065 C C . SER A 1 143 ? 5.960 12.338 -3.188 1.00 90.31 143 SER A C 1
ATOM 1067 O O . SER A 1 143 ? 6.813 11.450 -3.137 1.00 90.31 143 SER A O 1
ATOM 1069 N N . VAL A 1 144 ? 5.892 13.296 -2.260 1.00 87.62 144 VAL A N 1
ATOM 1070 C CA . VAL A 1 144 ? 6.791 13.329 -1.104 1.00 87.62 144 VAL A CA 1
ATOM 1071 C C . VAL A 1 144 ? 6.352 12.272 -0.097 1.00 87.62 144 VAL A C 1
ATOM 1073 O O . VAL A 1 144 ? 5.346 12.439 0.590 1.00 87.62 144 VAL A O 1
ATOM 1076 N N . GLY A 1 145 ? 7.141 11.209 0.022 1.00 89.25 145 GLY A N 1
ATOM 1077 C CA . GLY A 1 145 ? 6.956 10.178 1.036 1.00 89.25 145 GLY A CA 1
ATOM 1078 C C . GLY A 1 145 ? 7.040 8.762 0.471 1.00 89.25 145 GLY A C 1
ATOM 1079 O O . GLY A 1 145 ? 7.394 8.561 -0.690 1.00 89.25 145 GLY A O 1
ATOM 1080 N N . PRO A 1 146 ? 6.760 7.754 1.309 1.00 93.31 146 PRO A N 1
ATOM 1081 C CA . PRO A 1 146 ? 6.685 6.376 0.863 1.00 93.31 146 PRO A CA 1
ATOM 1082 C C . PRO A 1 146 ? 5.518 6.132 -0.096 1.00 93.31 146 PRO A C 1
ATOM 1084 O O . PRO A 1 146 ? 4.443 6.721 0.024 1.00 93.31 146 PRO A O 1
ATOM 1087 N N . VAL A 1 147 ? 5.725 5.177 -0.993 1.00 94.69 147 VAL A N 1
ATOM 1088 C CA . VAL A 1 147 ? 4.751 4.687 -1.962 1.00 94.69 147 VAL A CA 1
ATOM 1089 C C . VAL A 1 147 ? 4.503 3.207 -1.694 1.00 94.69 147 VAL A C 1
ATOM 1091 O O . VAL A 1 147 ? 5.422 2.433 -1.437 1.00 94.69 147 VAL A O 1
ATOM 1094 N N . PHE A 1 148 ? 3.248 2.798 -1.756 1.00 94.81 148 PHE A N 1
ATOM 1095 C CA . PHE A 1 148 ? 2.824 1.414 -1.744 1.00 94.81 148 PHE A CA 1
ATOM 1096 C C . PHE A 1 148 ? 2.835 0.868 -3.169 1.00 94.81 148 PHE A C 1
ATOM 1098 O O . PHE A 1 148 ? 2.099 1.365 -4.023 1.00 94.81 148 PHE A O 1
ATOM 1105 N N . ILE A 1 149 ? 3.679 -0.135 -3.418 1.00 94.44 149 ILE A N 1
ATOM 1106 C CA . ILE A 1 149 ? 3.821 -0.791 -4.721 1.00 94.44 149 ILE A CA 1
ATOM 1107 C C . ILE A 1 149 ? 3.648 -2.295 -4.550 1.00 94.44 149 ILE A C 1
ATOM 1109 O O . ILE A 1 149 ? 4.295 -2.916 -3.705 1.00 94.44 149 ILE A O 1
ATOM 1113 N N . GLY A 1 150 ? 2.787 -2.892 -5.365 1.00 93.88 150 GLY A N 1
ATOM 1114 C CA . GLY A 1 150 ? 2.597 -4.336 -5.387 1.00 93.88 150 GLY A CA 1
ATOM 1115 C C . GLY A 1 150 ? 1.475 -4.767 -6.322 1.00 93.88 150 GLY A C 1
ATOM 1116 O O . GLY A 1 150 ? 0.884 -3.936 -7.017 1.00 93.88 150 GLY A O 1
ATOM 1117 N N . PRO A 1 151 ? 1.171 -6.066 -6.367 1.00 93.12 151 PRO A N 1
ATOM 1118 C CA . PRO A 1 151 ? 0.093 -6.573 -7.194 1.00 93.12 151 PRO A CA 1
ATOM 1119 C C . PRO A 1 151 ? -1.274 -6.207 -6.586 1.00 93.12 151 PRO A C 1
ATOM 1121 O O . PRO A 1 151 ? -1.477 -6.273 -5.375 1.00 93.12 151 PRO A O 1
ATOM 1124 N N . ALA A 1 152 ? -2.228 -5.824 -7.438 1.00 92.50 152 ALA A N 1
ATOM 1125 C CA . ALA A 1 152 ? -3.618 -5.545 -7.054 1.00 92.50 152 ALA A CA 1
ATOM 1126 C C . ALA A 1 152 ? -4.507 -6.799 -7.032 1.00 92.50 152 ALA A C 1
ATOM 1128 O O . ALA A 1 152 ? -5.724 -6.711 -6.872 1.00 92.50 152 ALA A O 1
ATOM 1129 N N . VAL A 1 153 ? -3.892 -7.963 -7.214 1.00 91.06 153 VAL A N 1
ATOM 1130 C CA . VAL A 1 153 ? -4.491 -9.288 -7.101 1.00 91.06 153 VAL A CA 1
ATOM 1131 C C . VAL A 1 153 ? -3.490 -10.173 -6.375 1.00 91.06 153 VAL A C 1
ATOM 1133 O O . VAL A 1 153 ? -2.283 -10.030 -6.594 1.00 91.06 153 VAL A O 1
ATOM 1136 N N . LYS A 1 154 ? -3.965 -11.104 -5.542 1.00 87.81 154 LYS A N 1
ATOM 1137 C CA . LYS A 1 154 ? -3.101 -12.106 -4.909 1.00 87.81 154 LYS A CA 1
ATOM 1138 C C . LYS A 1 154 ? -2.152 -12.733 -5.936 1.00 87.81 154 LYS A C 1
ATOM 1140 O O . LYS A 1 154 ? -2.583 -13.389 -6.884 1.00 87.81 154 LYS A O 1
ATOM 1145 N N . THR A 1 155 ? -0.859 -12.529 -5.715 1.00 86.94 155 THR A N 1
ATOM 1146 C CA . THR A 1 155 ? 0.226 -13.099 -6.513 1.00 86.94 155 THR A CA 1
ATOM 1147 C C . THR A 1 155 ? 1.150 -13.828 -5.557 1.00 86.94 155 THR A C 1
ATOM 1149 O O . THR A 1 155 ? 1.636 -13.235 -4.596 1.00 86.94 155 THR A O 1
ATOM 1152 N N . GLU A 1 156 ? 1.355 -15.122 -5.785 1.00 85.19 156 GLU A N 1
ATOM 1153 C CA . GLU A 1 156 ? 2.194 -15.928 -4.902 1.00 85.19 156 GLU A CA 1
ATOM 1154 C C . GLU A 1 156 ? 3.607 -15.351 -4.817 1.00 85.19 156 GLU A C 1
ATOM 1156 O O . GLU A 1 156 ? 4.220 -15.028 -5.833 1.00 85.19 156 GLU A O 1
ATOM 1161 N N . ASN A 1 157 ? 4.110 -15.238 -3.587 1.00 83.94 157 ASN A N 1
ATOM 1162 C CA . ASN A 1 157 ? 5.459 -14.777 -3.261 1.00 83.94 157 ASN A CA 1
ATOM 1163 C C . ASN A 1 157 ? 5.807 -13.341 -3.674 1.00 83.94 157 ASN A C 1
ATOM 1165 O O . ASN A 1 157 ? 6.964 -12.966 -3.525 1.00 83.94 157 ASN A O 1
ATOM 1169 N N . VAL A 1 158 ? 4.845 -12.525 -4.124 1.00 88.50 158 VAL A N 1
ATOM 1170 C CA . VAL A 1 158 ? 5.100 -11.103 -4.388 1.00 88.50 158 VAL A CA 1
ATOM 1171 C C . VAL A 1 158 ? 4.258 -10.227 -3.463 1.00 88.50 158 VAL A C 1
ATOM 1173 O O . VAL A 1 158 ? 3.049 -10.092 -3.677 1.00 88.50 158 VAL A O 1
ATOM 1176 N N . PRO A 1 159 ? 4.866 -9.628 -2.425 1.00 89.69 159 PRO A N 1
ATOM 1177 C CA . PRO A 1 159 ? 4.132 -8.856 -1.440 1.00 89.69 159 PRO A CA 1
ATOM 1178 C C . PRO A 1 159 ? 3.792 -7.450 -1.944 1.00 89.69 159 PRO A C 1
ATOM 1180 O O . PRO A 1 159 ? 4.441 -6.880 -2.824 1.00 89.69 159 PRO A O 1
ATOM 1183 N N . LEU A 1 160 ? 2.789 -6.854 -1.303 1.00 92.00 160 LEU A N 1
ATOM 1184 C CA . LEU A 1 160 ? 2.567 -5.416 -1.342 1.00 92.00 160 LEU A CA 1
ATOM 1185 C C . LEU A 1 160 ? 3.561 -4.734 -0.392 1.00 92.00 160 LEU A C 1
ATOM 1187 O O . LEU A 1 160 ? 3.606 -5.065 0.793 1.00 92.00 160 LEU A O 1
ATOM 1191 N N . ARG A 1 161 ? 4.360 -3.793 -0.903 1.00 92.94 161 ARG A N 1
ATOM 1192 C CA . ARG A 1 161 ? 5.450 -3.153 -0.150 1.00 92.94 161 ARG A CA 1
ATOM 1193 C C . ARG A 1 161 ? 5.207 -1.677 0.062 1.00 92.94 161 ARG A C 1
ATOM 1195 O O . ARG A 1 161 ? 4.686 -1.010 -0.821 1.00 92.94 161 ARG A O 1
ATOM 1202 N N . CYS A 1 162 ? 5.677 -1.162 1.194 1.00 94.69 162 CYS A N 1
ATOM 1203 C CA . CYS A 1 162 ? 5.875 0.266 1.404 1.00 94.69 162 CYS A CA 1
ATOM 1204 C C . CYS A 1 162 ? 7.330 0.607 1.072 1.00 94.69 162 CYS A C 1
ATOM 1206 O O . CYS A 1 162 ? 8.246 0.081 1.706 1.00 94.69 162 CYS A O 1
ATOM 1208 N N . VAL A 1 163 ? 7.558 1.462 0.082 1.00 94.69 163 VAL A N 1
ATOM 1209 C CA . VAL A 1 163 ? 8.891 1.733 -0.456 1.00 94.69 163 VAL A CA 1
ATOM 1210 C C . VAL A 1 163 ? 9.162 3.226 -0.585 1.00 94.69 163 VAL A C 1
ATOM 1212 O O . VAL A 1 163 ? 8.252 4.029 -0.747 1.00 94.69 163 VAL A O 1
ATOM 1215 N N . ILE A 1 164 ? 10.431 3.603 -0.533 1.00 94.19 164 ILE A N 1
ATOM 1216 C CA . ILE A 1 164 ? 10.934 4.903 -0.958 1.00 94.19 164 ILE A CA 1
ATOM 1217 C C . ILE A 1 164 ? 11.378 4.762 -2.410 1.00 94.19 164 ILE A C 1
ATOM 1219 O O . ILE A 1 164 ? 12.198 3.900 -2.734 1.00 94.19 164 ILE A O 1
ATOM 1223 N N . VAL A 1 165 ? 10.821 5.592 -3.287 1.00 95.06 165 VAL A N 1
ATOM 1224 C CA . VAL A 1 165 ? 11.214 5.640 -4.696 1.00 95.06 165 VAL A CA 1
ATOM 1225 C C . VAL A 1 165 ? 12.574 6.330 -4.796 1.00 95.06 165 VAL A C 1
ATOM 1227 O O . VAL A 1 165 ? 12.728 7.476 -4.385 1.00 95.06 165 VAL A O 1
ATOM 1230 N N . ASN A 1 166 ? 13.570 5.623 -5.333 1.00 94.25 166 ASN A N 1
ATOM 1231 C CA . ASN A 1 166 ? 14.922 6.153 -5.522 1.00 94.25 166 ASN A CA 1
ATOM 1232 C C . ASN A 1 166 ? 15.068 6.812 -6.897 1.00 94.25 166 ASN A C 1
ATOM 1234 O O . ASN A 1 166 ? 15.718 7.844 -7.038 1.00 94.25 166 ASN A O 1
ATOM 1238 N N . SER A 1 167 ? 14.503 6.179 -7.927 1.00 95.50 167 SER A N 1
ATOM 1239 C CA . SER A 1 167 ? 14.530 6.679 -9.298 1.00 95.50 167 SER A CA 1
ATOM 1240 C C . SER A 1 167 ? 13.408 6.072 -10.132 1.00 95.50 167 SER A C 1
ATOM 1242 O O . SER A 1 167 ? 12.961 4.946 -9.893 1.00 95.50 167 SER A O 1
ATOM 1244 N N . VAL A 1 168 ? 12.974 6.827 -11.139 1.00 96.00 168 VAL A N 1
ATOM 1245 C CA . VAL A 1 168 ? 11.967 6.410 -12.115 1.00 96.00 168 VAL A CA 1
ATOM 1246 C C . VAL A 1 168 ? 12.505 6.715 -13.502 1.00 96.00 168 VAL A C 1
ATOM 1248 O O . VAL A 1 168 ? 12.927 7.838 -13.775 1.00 96.00 168 VAL A O 1
ATOM 1251 N N . SER A 1 169 ? 12.473 5.730 -14.392 1.00 95.00 169 SER A N 1
ATOM 1252 C CA . SER A 1 169 ? 12.670 5.967 -15.821 1.00 95.00 169 SER A CA 1
ATOM 1253 C C . SER A 1 169 ? 11.362 5.746 -16.569 1.00 95.00 169 SER A C 1
ATOM 1255 O O . SER A 1 169 ? 10.625 4.801 -16.285 1.00 95.00 169 SER A O 1
ATOM 1257 N N . ARG A 1 170 ? 11.060 6.646 -17.507 1.00 94.69 170 ARG A N 1
ATOM 1258 C CA . ARG A 1 170 ? 9.813 6.663 -18.277 1.00 94.69 170 ARG A CA 1
ATOM 1259 C C . ARG A 1 170 ? 10.117 6.450 -19.752 1.00 94.69 170 ARG A C 1
ATOM 1261 O O . ARG A 1 170 ? 10.950 7.149 -20.323 1.00 94.69 170 ARG A O 1
ATOM 1268 N N . SER A 1 171 ? 9.401 5.530 -20.390 1.00 93.69 171 SER A N 1
ATOM 1269 C CA . SER A 1 171 ? 9.510 5.284 -21.830 1.00 93.69 171 SER A CA 1
ATOM 1270 C C . SER A 1 171 ? 8.149 4.988 -22.463 1.00 93.69 171 SER A C 1
ATOM 1272 O O . SER A 1 171 ? 7.186 4.622 -21.784 1.00 93.69 171 SER A O 1
ATOM 1274 N N . ARG A 1 172 ? 8.040 5.175 -23.784 1.00 91.75 172 ARG A N 1
ATOM 1275 C CA . ARG A 1 172 ? 6.833 4.795 -24.530 1.00 91.75 172 ARG A CA 1
ATOM 1276 C C . ARG A 1 172 ? 6.870 3.301 -24.837 1.00 91.75 172 ARG A C 1
ATOM 1278 O O . ARG A 1 172 ? 7.810 2.805 -25.452 1.00 91.75 172 ARG A O 1
ATOM 1285 N N . GLY A 1 173 ? 5.820 2.602 -24.430 1.00 87.06 173 GLY A N 1
ATOM 1286 C CA . GLY A 1 173 ? 5.548 1.231 -24.828 1.00 87.06 173 GLY A CA 1
ATOM 1287 C C . GLY A 1 173 ? 4.786 1.156 -26.153 1.00 87.06 173 GLY A C 1
ATOM 1288 O O . GLY A 1 173 ? 4.453 2.159 -26.787 1.00 87.06 173 GLY A O 1
ATOM 1289 N N . ARG A 1 174 ? 4.467 -0.072 -26.574 1.00 85.69 174 ARG A N 1
ATOM 1290 C CA . ARG A 1 174 ? 3.586 -0.307 -27.728 1.00 85.69 174 ARG A CA 1
ATOM 1291 C C . ARG A 1 174 ? 2.148 0.110 -27.408 1.00 85.69 174 ARG A C 1
ATOM 1293 O O . ARG A 1 174 ? 1.737 0.075 -26.251 1.00 85.69 174 ARG A O 1
ATOM 1300 N N . LEU A 1 175 ? 1.372 0.418 -28.451 1.00 86.31 175 LEU A N 1
ATOM 1301 C CA . LEU A 1 175 ? -0.070 0.702 -28.359 1.00 86.31 175 LEU A CA 1
ATOM 1302 C C . LEU A 1 175 ? -0.410 1.896 -27.445 1.00 86.31 175 LEU A C 1
ATOM 1304 O O . LEU A 1 175 ? -1.389 1.849 -26.710 1.00 86.31 175 LEU A O 1
ATOM 1308 N N . GLY A 1 176 ? 0.423 2.942 -27.454 1.00 82.81 176 GLY A N 1
ATOM 1309 C CA . GLY A 1 176 ? 0.179 4.165 -26.677 1.00 82.81 176 GLY A CA 1
ATOM 1310 C C . GLY A 1 176 ? 0.371 4.020 -25.164 1.00 82.81 176 GLY A C 1
ATOM 1311 O O . GLY A 1 176 ? 0.066 4.950 -24.423 1.00 82.81 176 GLY A O 1
ATOM 1312 N N . ARG A 1 177 ? 0.888 2.878 -24.700 1.00 91.31 177 ARG A N 1
ATOM 1313 C CA . ARG A 1 177 ? 1.161 2.633 -23.282 1.00 91.31 177 ARG A CA 1
ATOM 1314 C C . ARG A 1 177 ? 2.430 3.345 -22.834 1.00 91.31 177 ARG A C 1
ATOM 1316 O O . ARG A 1 177 ? 3.340 3.570 -23.634 1.00 91.31 177 ARG A O 1
ATOM 1323 N N . VAL A 1 178 ? 2.528 3.623 -21.542 1.00 94.62 178 VAL A N 1
ATOM 1324 C CA . VAL A 1 178 ? 3.723 4.216 -20.928 1.00 94.62 178 VAL A CA 1
ATOM 1325 C C . VAL A 1 178 ? 4.309 3.224 -19.934 1.00 94.62 178 VAL A C 1
ATOM 1327 O O . VAL A 1 178 ? 3.577 2.642 -19.136 1.00 94.62 178 VAL A O 1
ATOM 1330 N N . VAL A 1 179 ? 5.617 2.999 -20.015 1.00 95.06 179 VAL A N 1
ATOM 1331 C CA . VAL A 1 179 ? 6.359 2.089 -19.137 1.00 95.06 179 VAL A CA 1
ATOM 1332 C C . VAL A 1 179 ? 7.162 2.914 -18.143 1.00 95.06 179 VAL A C 1
ATOM 1334 O O . VAL A 1 179 ? 7.862 3.850 -18.537 1.00 95.06 179 VAL A O 1
ATOM 1337 N N . PHE A 1 180 ? 7.082 2.523 -16.878 1.00 95.50 180 PHE A N 1
ATOM 1338 C CA . PHE A 1 180 ? 7.855 3.067 -15.775 1.00 95.50 180 PHE A CA 1
ATOM 1339 C C . PHE A 1 180 ? 8.707 1.954 -15.173 1.00 95.50 180 PHE A C 1
ATOM 1341 O O . PHE A 1 180 ? 8.165 0.973 -14.664 1.00 95.50 180 PHE A O 1
ATOM 1348 N N . ASP A 1 181 ? 10.026 2.109 -15.219 1.00 94.75 181 ASP A N 1
ATOM 1349 C CA . ASP A 1 181 ? 10.940 1.279 -14.435 1.00 94.75 181 ASP A CA 1
ATOM 1350 C C . ASP A 1 181 ? 11.313 2.048 -13.170 1.00 94.75 181 ASP A C 1
ATOM 1352 O O . ASP A 1 181 ? 11.930 3.115 -13.238 1.00 94.75 181 ASP A O 1
ATOM 1356 N N . VAL A 1 182 ? 10.897 1.512 -12.027 1.00 95.19 182 VAL A N 1
ATOM 1357 C CA . VAL A 1 182 ? 10.998 2.144 -10.713 1.00 95.19 182 VAL A CA 1
ATOM 1358 C C . VAL A 1 182 ? 12.018 1.387 -9.884 1.00 95.19 182 VAL A C 1
ATOM 1360 O O . VAL A 1 182 ? 11.835 0.200 -9.625 1.00 95.19 182 VAL A O 1
ATOM 1363 N N . SER A 1 183 ? 13.069 2.072 -9.443 1.00 95.19 183 SER A N 1
ATOM 1364 C CA . SER A 1 183 ? 13.997 1.543 -8.441 1.00 95.19 183 SER A CA 1
ATOM 1365 C C . SER A 1 183 ? 13.608 2.070 -7.071 1.00 95.19 183 SER A C 1
ATOM 1367 O O . SER A 1 183 ? 13.350 3.266 -6.911 1.00 95.19 183 SER A O 1
ATOM 1369 N N . TRP A 1 184 ? 13.584 1.197 -6.074 1.00 95.00 184 TRP A N 1
ATOM 1370 C CA . TRP A 1 184 ? 13.048 1.526 -4.761 1.00 95.00 184 TRP A CA 1
ATOM 1371 C C . TRP A 1 184 ? 13.813 0.851 -3.625 1.00 95.00 184 TRP A C 1
ATOM 1373 O O . TRP A 1 184 ? 14.587 -0.082 -3.838 1.00 95.00 184 TRP A O 1
ATOM 1383 N N . THR A 1 185 ? 13.586 1.345 -2.411 1.00 94.19 185 THR A N 1
ATOM 1384 C CA . THR A 1 185 ? 14.106 0.799 -1.151 1.00 94.19 185 THR A CA 1
ATOM 1385 C C . THR A 1 185 ? 12.948 0.624 -0.172 1.00 94.19 185 THR A C 1
ATOM 1387 O O . THR A 1 185 ? 12.166 1.554 -0.014 1.00 94.19 185 THR A O 1
ATOM 1390 N N . GLU A 1 186 ? 12.806 -0.513 0.507 1.00 93.12 186 GLU A N 1
ATOM 1391 C CA . GLU A 1 186 ? 11.724 -0.694 1.486 1.00 93.12 186 GLU A CA 1
ATOM 1392 C C . GLU A 1 186 ? 11.812 0.334 2.624 1.00 93.12 186 GLU A C 1
ATOM 1394 O O . GLU A 1 186 ? 12.878 0.590 3.194 1.00 93.12 186 GLU A O 1
ATOM 1399 N N . SER A 1 187 ? 10.671 0.933 2.968 1.00 89.88 187 SER A N 1
ATOM 1400 C CA . SER A 1 187 ? 10.575 1.884 4.071 1.00 89.88 187 SER A CA 1
ATOM 1401 C C . SER A 1 187 ? 10.428 1.145 5.397 1.00 89.88 187 SER A C 1
ATOM 1403 O O . SER A 1 187 ? 9.443 0.451 5.635 1.00 89.88 187 SER A O 1
ATOM 1405 N N . LEU A 1 188 ? 11.381 1.358 6.307 1.00 78.94 188 LEU A N 1
ATOM 1406 C CA . LEU A 1 188 ? 11.325 0.809 7.667 1.00 78.94 188 LEU A CA 1
ATOM 1407 C C . LEU A 1 188 ? 10.426 1.629 8.610 1.00 78.94 188 LEU A C 1
ATOM 1409 O O . LEU A 1 188 ? 10.036 1.137 9.665 1.00 78.94 188 LEU A O 1
ATOM 1413 N N . LEU A 1 189 ? 10.120 2.884 8.258 1.00 67.88 189 LEU A N 1
ATOM 1414 C CA . LEU A 1 189 ? 9.393 3.826 9.122 1.00 67.88 189 LEU A CA 1
ATOM 1415 C C . LEU A 1 189 ? 7.879 3.820 8.879 1.00 67.88 189 LEU A C 1
ATOM 1417 O O . LEU A 1 189 ? 7.116 4.126 9.790 1.00 67.88 189 LEU A O 1
ATOM 1421 N N . SER A 1 190 ? 7.443 3.443 7.676 1.00 65.50 190 SER A N 1
ATOM 1422 C CA . SER A 1 190 ? 6.028 3.470 7.264 1.00 65.50 190 SER A CA 1
ATOM 1423 C C . SER A 1 190 ? 5.445 2.074 7.046 1.00 65.50 190 SER A C 1
ATOM 1425 O O . SER A 1 190 ? 4.412 1.904 6.403 1.00 65.50 190 SER A O 1
ATOM 1427 N N . ALA A 1 191 ? 6.089 1.068 7.636 1.00 67.25 191 ALA A N 1
ATOM 1428 C CA . ALA A 1 191 ? 5.697 -0.334 7.546 1.00 67.25 191 ALA A CA 1
ATOM 1429 C C . ALA A 1 191 ? 4.362 -0.664 8.246 1.00 67.25 191 ALA A C 1
ATOM 1431 O O . ALA A 1 191 ? 3.901 -1.798 8.150 1.00 67.25 191 ALA A O 1
ATOM 1432 N N . SER A 1 192 ? 3.725 0.292 8.941 1.00 86.06 192 SER A N 1
ATOM 1433 C CA . SER A 1 192 ? 2.388 0.085 9.514 1.00 86.06 192 SER A CA 1
ATOM 1434 C C . SER A 1 192 ? 1.317 -0.068 8.436 1.00 86.06 192 SER A C 1
ATOM 1436 O O . SER A 1 192 ? 0.366 -0.810 8.645 1.00 86.06 192 SER A O 1
ATOM 1438 N N . GLY A 1 193 ? 1.461 0.616 7.294 1.00 90.38 193 GLY A N 1
ATOM 1439 C CA . GLY A 1 193 ? 0.407 0.716 6.280 1.00 90.38 193 GLY A CA 1
ATOM 1440 C C . GLY A 1 193 ? -0.729 1.673 6.656 1.00 90.38 193 GLY A C 1
ATOM 1441 O O . GLY A 1 193 ? -1.675 1.809 5.891 1.00 90.38 193 GLY A O 1
ATOM 1442 N N . ALA A 1 194 ? -0.640 2.351 7.802 1.00 93.44 194 ALA A N 1
ATOM 1443 C CA . ALA A 1 194 ? -1.658 3.286 8.263 1.00 93.44 194 ALA A CA 1
ATOM 1444 C C . ALA A 1 194 ? -1.689 4.543 7.383 1.00 93.44 194 ALA A C 1
ATOM 1446 O O . ALA A 1 194 ? -0.693 5.265 7.305 1.00 93.44 194 ALA A O 1
ATOM 1447 N N . ILE A 1 195 ? -2.835 4.813 6.759 1.00 93.62 195 ILE A N 1
ATOM 1448 C CA . ILE A 1 195 ? -3.077 6.011 5.943 1.00 93.62 195 ILE A CA 1
ATOM 1449 C C . ILE A 1 195 ? -4.436 6.646 6.286 1.00 93.62 195 ILE A C 1
ATOM 1451 O O . ILE A 1 195 ? -5.301 5.967 6.848 1.00 93.62 195 ILE A O 1
ATOM 1455 N N . P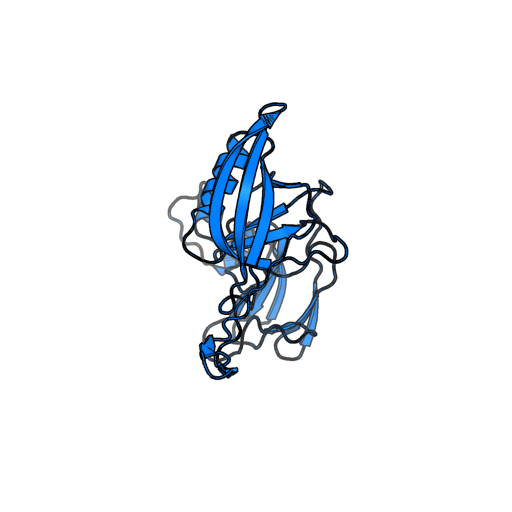RO A 1 196 ? -4.668 7.929 5.954 1.00 93.69 196 PRO A N 1
ATOM 1456 C CA . PRO A 1 196 ? -5.993 8.536 6.069 1.00 93.69 196 PRO A CA 1
ATOM 1457 C C . PRO A 1 196 ? -7.039 7.786 5.229 1.00 93.69 196 PRO A C 1
ATOM 1459 O O . PRO A 1 196 ? -6.727 7.272 4.157 1.00 93.69 196 PRO A O 1
ATOM 1462 N N . ILE A 1 197 ? -8.293 7.748 5.694 1.00 94.94 197 ILE A N 1
ATOM 1463 C CA . ILE A 1 197 ? -9.395 7.134 4.927 1.00 94.94 197 ILE A CA 1
ATOM 1464 C C . ILE A 1 197 ? -9.795 8.026 3.742 1.00 94.94 197 ILE A C 1
ATOM 1466 O O . ILE A 1 197 ? -10.048 7.535 2.643 1.00 94.94 197 ILE A O 1
ATOM 1470 N N . LEU A 1 198 ? -9.863 9.336 3.983 1.00 92.31 198 LEU A N 1
ATOM 1471 C CA . LEU A 1 198 ? -10.229 10.351 2.998 1.00 92.31 198 LEU A CA 1
ATOM 1472 C C . LEU A 1 198 ? -9.144 11.407 2.871 1.00 92.31 198 LEU A C 1
ATOM 1474 O O . LEU A 1 198 ? -8.554 11.830 3.870 1.00 92.31 198 LEU A O 1
ATOM 1478 N N . ARG A 1 199 ? -8.976 11.885 1.643 1.00 88.19 199 ARG A N 1
ATOM 1479 C CA . ARG A 1 199 ? -8.134 13.016 1.265 1.00 88.19 199 ARG A CA 1
ATOM 1480 C C . ARG A 1 199 ? -9.000 14.213 0.910 1.00 88.19 199 ARG A C 1
ATOM 1482 O O . ARG A 1 199 ? -10.164 14.080 0.542 1.00 88.19 199 ARG A O 1
ATOM 1489 N N . TRP A 1 200 ? -8.384 15.389 0.917 1.00 82.06 200 TRP A N 1
ATOM 1490 C CA . TRP A 1 200 ? -9.030 16.601 0.414 1.00 82.06 200 TRP A CA 1
ATOM 1491 C C . TRP A 1 200 ? -9.461 16.474 -1.057 1.00 82.06 200 TRP A C 1
ATOM 1493 O O . TRP A 1 200 ? -10.518 16.953 -1.451 1.00 82.06 200 TRP A O 1
ATOM 1503 N N . GLU A 1 201 ? -8.666 15.770 -1.861 1.00 81.50 201 GLU A N 1
ATOM 1504 C CA . GLU A 1 201 ? -8.956 15.510 -3.274 1.00 81.50 201 GLU A CA 1
ATOM 1505 C C . GLU A 1 201 ? -10.219 14.658 -3.459 1.00 81.50 201 GLU A C 1
ATOM 1507 O O . GLU A 1 201 ? -10.995 14.923 -4.373 1.00 81.50 201 GLU A O 1
ATOM 1512 N N . ASP A 1 202 ? -10.467 13.687 -2.568 1.00 85.25 202 ASP A N 1
ATOM 1513 C CA . ASP A 1 202 ? -11.675 12.850 -2.619 1.00 85.25 202 ASP A CA 1
ATOM 1514 C C . ASP A 1 202 ? -12.943 13.704 -2.457 1.00 85.25 202 ASP A C 1
ATOM 1516 O O . ASP A 1 202 ? -13.949 13.464 -3.121 1.00 85.25 202 ASP A O 1
ATOM 1520 N N . TRP A 1 203 ? -12.874 14.748 -1.623 1.00 83.19 203 TRP A N 1
ATOM 1521 C CA . TRP A 1 203 ? -13.944 15.734 -1.484 1.00 83.19 203 TRP A CA 1
ATOM 1522 C C . TRP A 1 203 ? -14.059 16.643 -2.712 1.00 83.19 203 TRP A C 1
ATOM 1524 O O . TRP A 1 203 ? -15.152 16.824 -3.249 1.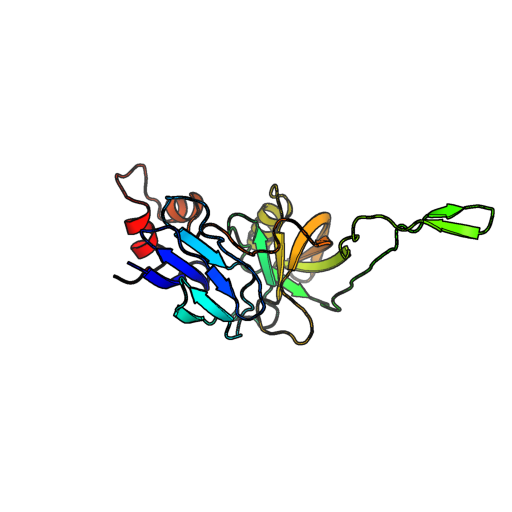00 83.19 203 TRP A O 1
ATOM 1534 N N . ALA A 1 204 ? -12.934 17.168 -3.209 1.00 81.38 204 ALA A N 1
ATOM 1535 C CA . ALA A 1 204 ? -12.916 18.048 -4.378 1.00 81.38 204 ALA A CA 1
ATOM 1536 C C . ALA A 1 204 ? -13.513 17.380 -5.634 1.00 81.38 204 ALA A C 1
ATOM 1538 O O . ALA A 1 204 ? -14.180 18.043 -6.431 1.00 81.38 204 ALA A O 1
ATOM 1539 N N . HIS A 1 205 ? -13.333 16.064 -5.794 1.00 75.19 205 HIS A N 1
ATOM 1540 C CA . HIS A 1 205 ? -13.908 15.294 -6.901 1.00 75.19 205 HIS A CA 1
ATOM 1541 C C . HIS A 1 205 ? -15.442 15.227 -6.898 1.00 75.19 205 HIS A C 1
ATOM 1543 O O . HIS A 1 205 ? -16.027 15.019 -7.960 1.00 75.19 205 HIS A O 1
ATOM 1549 N N . LEU A 1 206 ? -16.108 15.455 -5.760 1.00 74.31 206 LEU A N 1
ATOM 1550 C CA . LEU A 1 206 ? -17.571 15.557 -5.709 1.00 74.31 206 LEU A CA 1
ATOM 1551 C C . LEU A 1 206 ? -18.103 16.889 -6.265 1.00 74.31 206 LEU A C 1
ATOM 1553 O O . LEU A 1 206 ? -19.316 17.088 -6.316 1.00 74.31 206 LEU A O 1
ATOM 1557 N N . GLY A 1 207 ? -17.225 17.811 -6.680 1.00 65.19 207 GLY A N 1
ATOM 1558 C CA . GLY A 1 207 ? -17.616 19.129 -7.190 1.00 65.19 207 GLY A CA 1
ATOM 1559 C C . GLY A 1 207 ? -18.242 20.029 -6.121 1.00 65.19 207 GLY A C 1
ATOM 1560 O O . GLY A 1 207 ? -18.839 21.056 -6.446 1.00 65.19 207 GLY A O 1
ATOM 1561 N N . ALA A 1 208 ? -18.122 19.645 -4.851 1.00 63.84 208 ALA A N 1
ATOM 1562 C CA . ALA A 1 208 ? -18.634 20.405 -3.732 1.00 63.84 208 ALA A CA 1
ATOM 1563 C C . ALA A 1 208 ? -17.673 21.559 -3.409 1.00 63.84 208 ALA A C 1
ATOM 1565 O O . ALA A 1 208 ? -16.468 21.372 -3.244 1.00 63.84 208 ALA A O 1
ATOM 1566 N N . GLY A 1 209 ? -18.209 22.781 -3.364 1.00 64.62 209 GLY A N 1
ATOM 1567 C CA . GLY A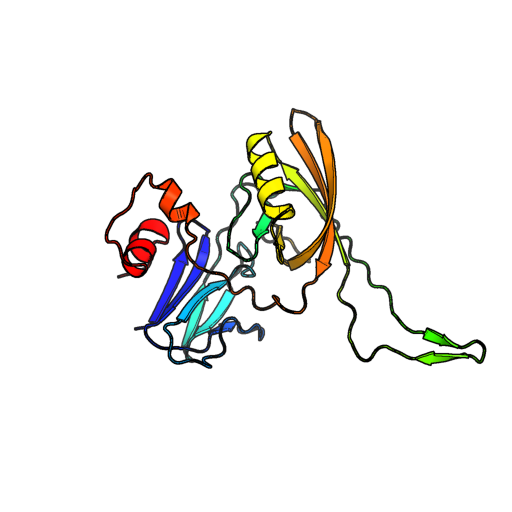 1 209 ? -17.478 23.954 -2.889 1.00 64.62 209 GLY A CA 1
ATOM 1568 C C . GLY A 1 209 ? -17.279 23.929 -1.370 1.00 64.62 209 GLY A C 1
ATOM 1569 O O . GLY A 1 209 ? -17.434 22.902 -0.712 1.00 64.62 209 GLY A O 1
ATOM 1570 N N . TRP A 1 210 ? -16.975 25.088 -0.786 1.00 63.41 210 TRP A N 1
ATOM 1571 C CA . TRP A 1 210 ? -16.993 25.247 0.670 1.00 63.41 210 TRP A CA 1
ATOM 1572 C C . TRP A 1 210 ? -18.405 24.982 1.209 1.00 63.41 210 TRP A C 1
ATOM 1574 O O . TRP A 1 210 ? -19.335 25.725 0.902 1.00 63.41 210 TRP A O 1
ATOM 1584 N N . GLN A 1 211 ? -18.557 23.918 1.996 1.00 76.75 211 GLN A N 1
ATOM 1585 C CA . GLN A 1 211 ? -19.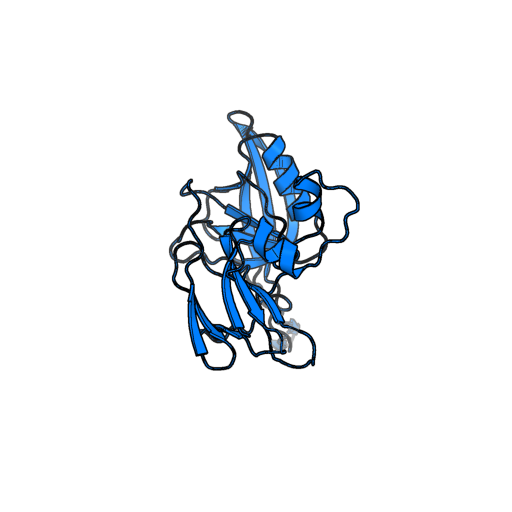795 23.542 2.676 1.00 76.75 211 GLN A CA 1
ATOM 1586 C C . GLN A 1 211 ? -19.487 23.208 4.137 1.00 76.75 211 GLN A C 1
ATOM 1588 O O . GLN A 1 211 ? -18.384 22.759 4.458 1.00 76.75 211 GLN A O 1
ATOM 1593 N N . GLU A 1 212 ? -20.456 23.430 5.025 1.00 78.88 212 GLU A N 1
ATOM 1594 C CA . GLU A 1 212 ? -20.378 22.940 6.400 1.00 78.88 212 GLU A CA 1
ATOM 1595 C C . GLU A 1 212 ? -20.645 21.434 6.392 1.00 78.88 212 GLU A C 1
ATOM 1597 O O . GLU A 1 212 ? -21.787 20.983 6.377 1.00 78.88 212 GLU A O 1
ATOM 1602 N N . THR A 1 213 ? -19.575 20.647 6.323 1.00 85.00 213 THR A N 1
ATOM 1603 C CA . THR A 1 213 ? -19.645 19.185 6.365 1.00 85.00 213 THR A CA 1
ATOM 1604 C C . THR A 1 213 ? -18.554 18.657 7.278 1.00 85.00 213 THR A C 1
ATOM 1606 O O . THR A 1 213 ? -17.396 19.076 7.224 1.00 85.00 213 THR A O 1
ATOM 1609 N N . THR A 1 214 ? -18.929 17.739 8.155 1.00 89.12 214 THR A N 1
ATOM 1610 C CA . THR A 1 214 ? -18.015 17.087 9.085 1.00 89.12 214 THR A CA 1
ATOM 1611 C C . THR A 1 214 ? -17.278 15.941 8.402 1.00 89.12 214 THR A C 1
ATOM 1613 O O . THR A 1 214 ? -17.780 15.295 7.483 1.00 89.12 214 THR A O 1
ATOM 1616 N N . TYR A 1 215 ? -16.090 15.608 8.905 1.00 89.62 215 TYR A N 1
ATOM 1617 C CA . TYR A 1 215 ? -15.336 14.463 8.390 1.00 89.62 215 TYR A CA 1
ATOM 1618 C C . TYR A 1 215 ? -16.123 13.143 8.489 1.00 89.62 215 TYR A C 1
ATOM 1620 O O . TYR A 1 215 ? -15.996 12.285 7.624 1.00 89.62 215 TYR A O 1
ATOM 1628 N N . LEU A 1 216 ? -16.975 12.985 9.510 1.00 91.94 216 LEU A N 1
ATOM 1629 C CA . LEU A 1 216 ? -17.800 11.785 9.693 1.00 91.94 216 LEU A CA 1
ATOM 1630 C C . LEU A 1 216 ? -18.897 11.657 8.633 1.00 91.94 216 LEU A C 1
ATOM 1632 O O . LEU A 1 216 ? -19.170 10.550 8.176 1.00 91.94 216 LEU A O 1
ATOM 1636 N N . GLU A 1 217 ? -19.498 12.771 8.219 1.00 92.00 217 GLU A N 1
ATOM 1637 C CA . GLU A 1 217 ? -20.465 12.781 7.116 1.00 92.00 217 GLU A CA 1
ATOM 1638 C C . GLU A 1 217 ? -19.788 12.389 5.802 1.00 92.00 217 GLU A C 1
ATOM 1640 O O . GLU A 1 217 ? -20.302 11.537 5.078 1.00 92.00 217 GLU A O 1
ATOM 1645 N N . LEU A 1 218 ? -18.584 12.916 5.547 1.00 92.25 218 LEU A N 1
ATOM 1646 C CA . LEU A 1 218 ? -17.796 12.540 4.372 1.00 92.25 218 LEU A CA 1
ATOM 1647 C C . LEU A 1 218 ? -17.400 11.062 4.387 1.00 92.25 218 LEU A C 1
ATOM 1649 O O . LEU A 1 218 ? -17.432 10.408 3.345 1.00 92.25 218 LEU A O 1
ATOM 1653 N N . LEU A 1 219 ? -17.057 10.509 5.554 1.00 93.94 219 LEU A N 1
ATOM 1654 C CA . LEU A 1 219 ? -16.755 9.083 5.692 1.00 93.94 219 LEU A CA 1
ATOM 1655 C C . LEU A 1 219 ? -17.955 8.211 5.325 1.00 93.94 219 LEU A C 1
ATOM 1657 O O . LEU A 1 219 ? -17.790 7.206 4.637 1.00 93.94 219 LEU A O 1
ATOM 1661 N N . SER A 1 220 ? -19.158 8.598 5.737 1.00 94.06 220 SER A N 1
ATOM 1662 C CA . SER A 1 220 ? -20.381 7.895 5.346 1.00 94.06 220 SER A CA 1
ATOM 1663 C C . SER A 1 220 ? -20.667 8.045 3.848 1.00 94.06 220 SER A C 1
ATOM 1665 O O . SER A 1 220 ? -20.986 7.061 3.187 1.00 94.06 220 SER A O 1
ATOM 1667 N N . GLN A 1 221 ? -20.511 9.250 3.294 1.00 92.31 221 GLN A N 1
ATOM 1668 C CA . GLN A 1 221 ? -20.880 9.565 1.910 1.00 92.31 221 GLN A CA 1
ATOM 1669 C C . GLN A 1 221 ? -19.902 9.008 0.864 1.00 92.31 221 GLN A C 1
ATOM 1671 O O . GLN A 1 221 ? -20.335 8.478 -0.156 1.00 92.31 221 GLN A O 1
ATOM 1676 N N . ILE A 1 222 ? -18.594 9.155 1.090 1.00 92.88 222 ILE A N 1
ATOM 1677 C CA . ILE A 1 222 ? -17.543 8.793 0.123 1.00 92.88 222 ILE A CA 1
ATOM 1678 C C . ILE A 1 222 ? -17.004 7.394 0.402 1.00 92.88 222 ILE A C 1
ATOM 1680 O O . ILE A 1 222 ? -16.878 6.579 -0.513 1.00 92.88 222 ILE A O 1
ATOM 1684 N N . ALA A 1 223 ? -16.667 7.127 1.667 1.00 94.25 223 ALA A N 1
ATOM 1685 C CA . ALA A 1 223 ? -16.038 5.876 2.070 1.00 94.25 223 ALA A CA 1
ATOM 1686 C C . ALA A 1 223 ? -17.054 4.799 2.474 1.00 94.25 223 ALA A C 1
ATOM 1688 O O . ALA A 1 223 ? -16.641 3.674 2.744 1.00 94.25 223 ALA A O 1
ATOM 1689 N N . GLY A 1 224 ? -18.354 5.105 2.530 1.00 95.62 224 GLY A N 1
ATOM 1690 C CA . GLY A 1 224 ? -19.388 4.129 2.872 1.00 95.62 224 GLY A CA 1
ATOM 1691 C C . GLY A 1 224 ? -19.324 3.658 4.326 1.00 95.62 224 GLY A C 1
ATOM 1692 O O . GLY A 1 224 ? -19.624 2.496 4.601 1.00 95.62 224 GLY A O 1
ATOM 1693 N N . MET A 1 225 ? -18.900 4.523 5.256 1.00 96.56 225 MET A N 1
ATOM 1694 C CA . MET A 1 225 ? -18.892 4.196 6.683 1.00 96.56 225 MET A CA 1
ATOM 1695 C C . MET A 1 225 ? -20.305 3.779 7.144 1.00 96.56 225 MET A C 1
ATOM 1697 O O . MET A 1 225 ? -21.252 4.543 6.943 1.00 96.56 225 MET A O 1
ATOM 1701 N N . PRO A 1 226 ? -20.467 2.604 7.787 1.00 93.50 226 PRO A N 1
ATOM 1702 C CA . PRO A 1 226 ? -21.759 2.160 8.310 1.00 93.50 226 PRO A CA 1
ATOM 1703 C C . PRO A 1 226 ? -22.345 3.140 9.332 1.00 93.50 226 PRO A C 1
ATOM 1705 O O . PRO A 1 226 ? -21.592 3.853 10.001 1.00 93.50 226 PRO A O 1
ATOM 1708 N N . ALA A 1 227 ? -23.674 3.152 9.475 1.00 87.88 227 ALA A N 1
ATOM 1709 C CA . ALA A 1 227 ? -24.386 3.958 10.474 1.00 87.88 227 ALA A CA 1
ATOM 1710 C C . ALA A 1 227 ? -23.994 3.595 11.916 1.00 87.88 227 ALA A C 1
ATOM 1712 O O . ALA A 1 227 ? -23.733 2.407 12.202 1.00 87.88 227 ALA A O 1
#

Foldseek 3Di:
DKFWDQFPQQLWIWIWDQAQKWKAWPVGQTQGDRPDGHIDTWTFQQQAAQDWIWMQINNDTDTGHRHFDPDQQDKFKAAQAGQTQPQKGWPPPPVAKDDDFPWDADPVGDTDGDPDDFFIKGKTKIKHLAVVSVVSNVCRLVDPHWIFIWHSHDDPPTGTFTWNWPDWDWDADPPRMIMIITITTGDPPCSSSIHGSDDPVLVVVVVDDDDPDDPVNVCCVRRVTDD